Protein AF-X0YWY8-F1 (afdb_monomer)

Nearest PDB structures (foldseek):
  7wuw-assembly1_C  TM=6.709E-01  e=1.844E-06  Streptomyces sahachiroi
  5gkj-assembly1_A  TM=4.061E-01  e=3.868E-01  Thermococcus kodakarensis KOD1
  5gkj-assembly1_B  TM=3.667E-01  e=6.607E-01  Thermococcus kodakarensis KOD1

Solvent-accessible surface area (backbone atoms only — not comparable to full-atom values): 11689 Å² total; per-residue (Å²): 91,67,44,80,88,72,63,86,39,86,26,81,49,34,64,49,18,24,48,36,31,56,33,41,75,72,72,47,85,65,56,57,71,50,46,36,45,44,12,33,31,54,28,46,45,73,49,76,53,96,90,46,99,64,65,47,75,41,65,48,47,62,83,78,46,35,61,51,34,36,27,58,56,52,38,34,43,73,48,78,47,69,39,87,46,65,68,60,42,50,48,61,50,49,59,34,40,78,68,65,37,58,33,36,35,44,22,19,49,43,46,36,70,68,47,83,80,72,53,89,41,25,70,36,33,28,23,39,43,29,37,61,97,59,34,33,33,33,39,38,19,50,91,72,57,28,72,42,62,30,44,42,68,34,55,51,50,15,19,61,43,78,64,78,70,37,48,45,31,30,35,32,39,78,41,86,52,97,51,83,58,56,68,70,60,36,46,56,50,21,53,54,49,24,54,50,41,46,76,53,45,90,71,74,72,91,82,66,89,86,71,80,75,90,126

InterPro domains:
  IPR026935 Butirosin biosynthesis protein H, N-terminal [PF14399] (13-141)
  IPR032369 Domain of unknown function DUF4872 [PF16169] (154-205)

Mean predicted aligned error: 5.52 Å

pLDDT: mean 91.23, std 14.77, range [27.02, 98.88]

Secondary structure (DSSP, 8-state):
-B-TTPPPP--SSHHHHHHHHHHHHTT----HHHHHHHTT-EEEEEE--TT-SS-EEEEEPPTTHHHHHHHHHTT-EEEEE--S-HHHHHHHHHHHHHTT--EEEEE-GGG-TT-SS----TTEEEEEEEE-SSEEEEE--GGGTSEEEEEHHHHHHHHH--STT--SS-EEEEE--S----HHHHHHHHHHHHHHHHHS-S---TTSTTS-S--

Foldseek 3Di:
DFQPPQDQDADAAQQLSQLQSQCVLVVRHDHSVLLCLLLLFAFWDWADDPPDPHTDIDGTDDAPSSSVSNCVQQVKDKDKDFDLDLVVLVVVQCVQLVVSFKKKWQFFPQLFPLPPDHDGDSGGIWIFRDDDPFKTWIAGHVVSPGIDMGTPVSLSCGQNDDDPNHTRSMMMHIGDDPDGHDSVVSSVVSVVVSVVNRVPPPDCPPDPPPDPPDD

Sequence (215 aa):
MIIKNFKLFEGQHCETTAAGNLLSHLGINLSEPMLFGVGEGLNFIIWNMKTMDFPFIGGRIKTDLLTQNITRHLNLKLNVRETSSLKKARENVKENINSGIPVGIKLDCYHLDYFTNKFHFAGHYVVMYGYDENSVYLADTMQQGGLVETSLKNFELARNEKGPMSSKNLSYTIKPTNKKYDLKKVIMQAIGNNAKNYLNPPIQNSKLYRALIFE

Organism: NCBI:txid412755

Radius of gyration: 18.38 Å; Cα contacts (8 Å, |Δi|>4): 416; chains: 1; bounding box: 55×29×43 Å

Structure (mmCIF, N/CA/C/O backbone):
data_AF-X0YWY8-F1
#
_entry.id   AF-X0YWY8-F1
#
loop_
_atom_site.group_PDB
_atom_site.id
_atom_site.type_symbol
_atom_site.label_atom_id
_atom_site.label_alt_id
_atom_site.label_comp_id
_atom_site.label_asym_id
_atom_site.label_entity_id
_atom_site.label_seq_id
_atom_site.pdbx_PDB_ins_code
_atom_site.Cartn_x
_atom_site.Cartn_y
_atom_site.Cartn_z
_atom_site.occupancy
_atom_site.B_iso_or_equiv
_atom_site.auth_seq_id
_atom_site.auth_comp_id
_atom_site.auth_asym_id
_atom_site.auth_atom_id
_atom_site.pdbx_PDB_model_num
ATOM 1 N N . MET A 1 1 ? -18.648 -1.164 8.167 1.00 94.12 1 MET A N 1
ATOM 2 C CA . MET A 1 1 ? -18.681 -0.716 6.758 1.00 94.12 1 MET A CA 1
ATOM 3 C C . MET A 1 1 ? -17.649 -1.497 5.967 1.00 94.12 1 MET A C 1
ATOM 5 O O . MET A 1 1 ? -16.487 -1.500 6.347 1.00 94.12 1 MET A O 1
ATOM 9 N N . ILE A 1 2 ? -18.062 -2.149 4.882 1.00 96.75 2 ILE A N 1
ATOM 10 C CA . ILE A 1 2 ? -17.174 -2.898 3.984 1.00 96.75 2 ILE A CA 1
ATOM 11 C C . ILE A 1 2 ? -17.505 -2.471 2.555 1.00 96.75 2 ILE A C 1
ATOM 13 O O . ILE A 1 2 ? -18.682 -2.376 2.195 1.00 96.75 2 ILE A O 1
ATOM 17 N N . ILE A 1 3 ? -16.482 -2.190 1.750 1.00 97.38 3 ILE A N 1
ATOM 18 C CA . ILE A 1 3 ? -16.655 -1.879 0.330 1.00 97.38 3 ILE A CA 1
ATOM 19 C C . ILE A 1 3 ? -17.176 -3.133 -0.381 1.00 97.38 3 ILE A C 1
ATOM 21 O O . ILE A 1 3 ? -16.531 -4.181 -0.382 1.00 97.38 3 ILE A O 1
ATOM 25 N N . LYS A 1 4 ? -18.367 -3.033 -0.980 1.00 92.88 4 LYS A N 1
ATOM 26 C CA . LYS A 1 4 ? -18.992 -4.150 -1.700 1.00 92.88 4 LYS A CA 1
ATOM 27 C C . LYS A 1 4 ? -18.176 -4.513 -2.940 1.00 92.88 4 LYS A C 1
ATOM 29 O O . LYS A 1 4 ? -17.692 -3.625 -3.635 1.00 92.88 4 LYS A O 1
ATOM 34 N N . ASN A 1 5 ? -18.099 -5.810 -3.242 1.00 89.69 5 ASN A N 1
ATOM 35 C CA . ASN A 1 5 ? -17.412 -6.357 -4.418 1.00 89.69 5 ASN A CA 1
ATOM 36 C C . ASN A 1 5 ? -15.930 -5.953 -4.521 1.00 89.69 5 ASN A C 1
ATOM 38 O O . ASN A 1 5 ? -15.402 -5.829 -5.626 1.00 89.69 5 ASN A O 1
ATOM 42 N N . PHE A 1 6 ? -15.257 -5.739 -3.385 1.00 95.69 6 PHE A N 1
ATOM 43 C CA . PHE A 1 6 ? -13.812 -5.538 -3.374 1.00 95.69 6 PHE A CA 1
ATOM 44 C C . PHE A 1 6 ? -13.122 -6.771 -3.975 1.00 95.69 6 PHE A C 1
ATOM 46 O O . PHE A 1 6 ? -13.290 -7.888 -3.485 1.00 95.69 6 PHE A O 1
ATOM 53 N N . LYS A 1 7 ? -12.372 -6.569 -5.060 1.00 94.81 7 LYS A N 1
ATOM 54 C CA . LYS A 1 7 ? -11.654 -7.634 -5.758 1.00 94.81 7 LYS A CA 1
ATOM 55 C C . LYS A 1 7 ? -10.196 -7.619 -5.323 1.00 94.81 7 LYS A C 1
ATOM 57 O O . LYS A 1 7 ? -9.493 -6.647 -5.591 1.00 94.81 7 LYS A O 1
ATOM 62 N N . LEU A 1 8 ? -9.759 -8.710 -4.699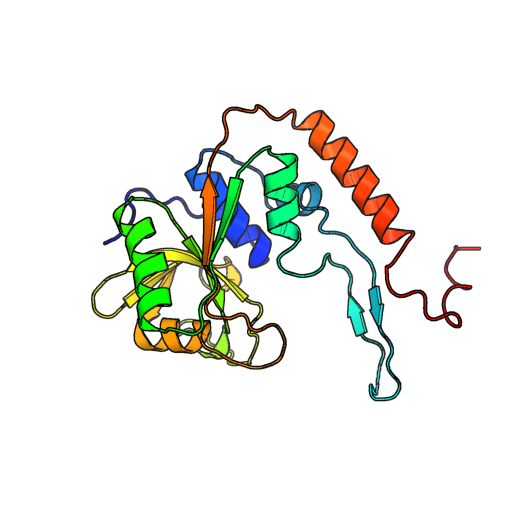 1.00 97.56 8 LEU A N 1
ATOM 63 C CA . LEU A 1 8 ? -8.365 -8.892 -4.318 1.00 97.56 8 LEU A CA 1
ATOM 64 C C . LEU A 1 8 ? -7.471 -8.904 -5.565 1.00 97.56 8 LEU A C 1
ATOM 66 O O . LEU A 1 8 ? -7.733 -9.618 -6.535 1.00 97.56 8 LEU A O 1
ATOM 70 N N . PHE A 1 9 ? -6.399 -8.123 -5.511 1.00 98.25 9 PHE A N 1
ATOM 71 C CA . PHE A 1 9 ? -5.249 -8.273 -6.387 1.00 98.25 9 PHE A CA 1
ATOM 72 C C . PHE A 1 9 ? -4.232 -9.205 -5.722 1.00 98.25 9 PHE A C 1
ATOM 74 O O . PHE A 1 9 ? -3.715 -8.895 -4.647 1.00 98.25 9 PHE A O 1
ATOM 81 N N . GLU A 1 10 ? -3.948 -10.335 -6.362 1.00 97.12 10 GLU A N 1
ATOM 82 C CA . GLU A 1 10 ? -3.009 -11.335 -5.857 1.00 97.12 10 GLU A CA 1
ATOM 83 C C . GLU A 1 10 ? -1.570 -10.938 -6.207 1.00 97.12 10 GLU A C 1
ATOM 85 O O . GLU A 1 10 ? -1.188 -10.892 -7.377 1.00 97.12 10 GLU A O 1
ATOM 90 N N . GLY A 1 11 ? -0.763 -10.649 -5.188 1.00 96.62 11 GLY A N 1
ATOM 91 C CA . GLY A 1 11 ? 0.645 -10.296 -5.355 1.00 96.62 11 GLY A CA 1
ATOM 92 C C . GLY A 1 11 ? 1.496 -10.724 -4.165 1.00 96.62 11 GLY A C 1
ATOM 93 O O . GLY A 1 11 ? 0.976 -11.080 -3.101 1.00 96.62 11 GLY A O 1
ATOM 94 N N . GLN A 1 12 ? 2.811 -10.692 -4.353 1.00 95.81 12 GLN A N 1
ATOM 95 C CA . GLN A 1 12 ? 3.794 -11.192 -3.390 1.00 95.81 12 GLN A CA 1
ATOM 96 C C . GLN A 1 12 ? 4.536 -10.078 -2.651 1.00 95.81 12 GLN A C 1
ATOM 98 O O . GLN A 1 12 ? 4.983 -10.287 -1.527 1.00 95.81 12 GLN A O 1
ATOM 103 N N . HIS A 1 13 ? 4.663 -8.886 -3.239 1.00 96.31 13 HIS A N 1
ATOM 104 C CA . HIS A 1 13 ? 5.373 -7.774 -2.617 1.00 96.31 13 HIS A CA 1
ATOM 105 C C . HIS A 1 13 ? 4.399 -6.685 -2.156 1.00 96.31 13 HIS A C 1
ATOM 107 O O . HIS A 1 13 ? 3.639 -6.131 -2.943 1.00 96.31 13 HIS A O 1
ATOM 113 N N . CYS A 1 14 ? 4.464 -6.316 -0.876 1.00 97.12 14 CYS A N 1
ATOM 114 C CA . CYS A 1 14 ? 3.452 -5.490 -0.210 1.00 97.12 14 CYS A CA 1
ATOM 115 C C . CYS A 1 14 ? 3.114 -4.178 -0.941 1.00 97.12 14 CYS A C 1
ATOM 117 O O . CYS A 1 14 ? 1.944 -3.893 -1.184 1.00 97.12 14 CYS A O 1
ATOM 119 N N . GLU A 1 15 ? 4.113 -3.401 -1.374 1.00 96.81 15 GLU A N 1
ATOM 120 C CA . GLU A 1 15 ? 3.867 -2.118 -2.054 1.00 96.81 15 GLU A CA 1
ATOM 121 C C . GLU A 1 15 ? 3.191 -2.288 -3.431 1.00 96.81 15 GLU A C 1
ATOM 123 O O . GLU A 1 15 ? 2.288 -1.527 -3.779 1.00 96.81 15 GLU A O 1
ATOM 128 N N . THR A 1 16 ? 3.576 -3.308 -4.210 1.00 97.81 16 THR A N 1
ATOM 129 C CA . THR A 1 16 ? 2.973 -3.596 -5.522 1.00 97.81 16 THR A CA 1
ATOM 130 C C . THR A 1 16 ? 1.599 -4.232 -5.373 1.00 97.81 16 THR A C 1
ATOM 132 O O . THR A 1 16 ? 0.692 -3.863 -6.115 1.00 97.81 16 THR A O 1
ATOM 135 N N . THR A 1 17 ? 1.405 -5.108 -4.385 1.00 98.38 17 THR A N 1
ATOM 136 C CA . THR A 1 17 ? 0.094 -5.663 -4.031 1.00 98.38 17 THR A CA 1
ATOM 137 C C . THR A 1 17 ? -0.874 -4.565 -3.602 1.00 98.38 17 THR A C 1
ATOM 139 O O . THR A 1 17 ? -2.014 -4.529 -4.070 1.00 98.38 17 THR A O 1
ATOM 142 N N . ALA A 1 18 ? -0.435 -3.626 -2.760 1.00 98.56 18 ALA A N 1
ATOM 143 C CA . ALA A 1 18 ? -1.264 -2.505 -2.334 1.00 98.56 18 ALA A CA 1
ATOM 144 C C . ALA A 1 18 ? -1.643 -1.600 -3.519 1.00 98.56 18 ALA A C 1
ATOM 146 O O . ALA A 1 18 ? -2.821 -1.293 -3.713 1.00 98.56 18 ALA A O 1
ATOM 147 N N . ALA A 1 19 ? -0.674 -1.235 -4.367 1.00 98.38 19 ALA A N 1
ATOM 148 C CA . ALA A 1 19 ? -0.946 -0.477 -5.587 1.00 98.38 19 ALA A CA 1
ATOM 149 C C . ALA A 1 19 ? -1.912 -1.223 -6.526 1.00 98.38 19 ALA A C 1
ATOM 151 O O . ALA A 1 19 ? -2.862 -0.624 -7.026 1.00 98.38 19 ALA A O 1
ATOM 152 N N . GLY A 1 20 ? -1.716 -2.529 -6.726 1.00 98.38 20 GLY A N 1
ATOM 153 C CA . GLY A 1 20 ? -2.562 -3.369 -7.572 1.00 98.38 20 GLY A CA 1
ATOM 154 C C . GLY A 1 20 ? -4.005 -3.456 -7.082 1.00 98.38 20 GLY A C 1
ATOM 155 O O . GLY A 1 20 ? -4.923 -3.322 -7.889 1.00 98.38 20 GLY A O 1
ATOM 156 N N . ASN A 1 21 ? -4.225 -3.580 -5.769 1.00 98.56 21 ASN A N 1
ATOM 157 C CA . ASN A 1 21 ? -5.563 -3.554 -5.169 1.00 98.56 21 ASN A CA 1
ATOM 158 C C . ASN A 1 21 ? -6.264 -2.201 -5.402 1.00 98.56 21 ASN A C 1
ATOM 160 O O . ASN A 1 21 ? -7.409 -2.160 -5.854 1.00 98.56 21 ASN A O 1
ATOM 164 N N . LEU A 1 22 ? -5.569 -1.079 -5.164 1.00 98.56 22 LEU A N 1
ATOM 165 C CA . LEU A 1 22 ? -6.131 0.260 -5.391 1.00 98.56 22 LEU A CA 1
ATOM 166 C C . LEU A 1 22 ? -6.437 0.526 -6.872 1.00 98.56 22 LEU A C 1
ATOM 168 O O . LEU A 1 22 ? -7.460 1.129 -7.188 1.00 98.56 22 LEU A O 1
ATOM 172 N N . LEU A 1 23 ? -5.570 0.081 -7.785 1.00 98.19 23 LEU A N 1
ATOM 173 C CA . LEU A 1 23 ? -5.765 0.241 -9.228 1.00 98.19 23 LEU A CA 1
ATOM 174 C C . LEU A 1 23 ? -6.875 -0.657 -9.775 1.00 98.19 23 LEU A C 1
ATOM 176 O O . LEU A 1 23 ? -7.675 -0.194 -10.589 1.00 98.19 23 LEU A O 1
ATOM 180 N N . SER A 1 24 ? -6.974 -1.895 -9.288 1.00 97.00 24 SER A N 1
ATOM 181 C CA . SER A 1 24 ? -8.044 -2.824 -9.669 1.00 97.00 24 SER A CA 1
ATOM 182 C C . SER A 1 24 ? -9.417 -2.266 -9.290 1.00 97.00 24 SER A C 1
ATOM 184 O O . SER A 1 24 ? -10.356 -2.368 -10.078 1.00 97.00 24 SER A O 1
ATOM 186 N N . HIS A 1 25 ? -9.523 -1.576 -8.145 1.00 96.88 25 HIS A N 1
ATOM 187 C CA . HIS A 1 25 ? -10.744 -0.858 -7.745 1.00 96.88 25 HIS A CA 1
ATOM 188 C C . HIS A 1 25 ? -11.121 0.288 -8.698 1.00 96.88 25 HIS A C 1
ATOM 190 O O . HIS A 1 25 ? -12.292 0.632 -8.830 1.00 96.88 25 HIS A O 1
ATOM 196 N N . LEU A 1 26 ? -10.143 0.865 -9.403 1.00 96.19 26 LEU A N 1
ATOM 197 C CA . LEU A 1 26 ? -10.363 1.860 -10.460 1.00 96.19 26 LEU A CA 1
ATOM 1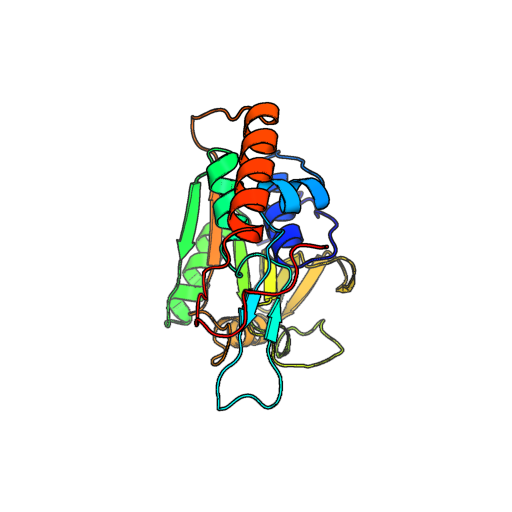98 C C . LEU A 1 26 ? -10.599 1.229 -11.844 1.00 96.19 26 LEU A C 1
ATOM 200 O O . LEU A 1 26 ? -10.700 1.954 -12.834 1.00 96.19 26 LEU A O 1
ATOM 204 N N . GLY A 1 27 ? -10.653 -0.103 -11.939 1.00 95.94 27 GLY A N 1
ATOM 205 C CA . GLY A 1 27 ? -10.775 -0.833 -13.201 1.00 95.94 27 GLY A CA 1
ATOM 206 C C . GLY A 1 27 ? -9.477 -0.919 -14.012 1.00 95.94 27 GLY A C 1
ATOM 207 O O . GLY A 1 27 ? -9.512 -1.313 -15.177 1.00 95.94 27 GLY A O 1
ATOM 208 N N . ILE A 1 28 ? -8.329 -0.563 -13.426 1.00 96.94 28 ILE A N 1
ATOM 209 C CA . ILE A 1 28 ? -7.014 -0.653 -14.072 1.00 96.94 28 ILE A CA 1
ATOM 210 C C . ILE A 1 28 ? -6.366 -1.978 -13.670 1.00 96.94 28 ILE A C 1
ATOM 212 O O . ILE A 1 28 ? -5.897 -2.137 -12.547 1.00 96.94 28 ILE A O 1
ATOM 216 N N . ASN A 1 29 ? -6.315 -2.919 -14.612 1.00 95.75 29 ASN A N 1
ATOM 217 C CA . ASN A 1 29 ? -5.774 -4.257 -14.387 1.00 95.75 29 ASN A CA 1
ATOM 218 C C . ASN A 1 29 ? -4.382 -4.381 -15.021 1.00 95.75 29 ASN A C 1
ATOM 220 O O . ASN A 1 29 ? -4.259 -4.502 -16.239 1.00 95.75 29 ASN A O 1
ATOM 224 N N . LEU A 1 30 ? -3.336 -4.356 -14.195 1.00 97.44 30 LEU A N 1
ATOM 225 C CA . LEU A 1 30 ? -1.947 -4.608 -14.589 1.00 97.44 30 LEU A CA 1
ATOM 226 C C . LEU A 1 30 ? -1.382 -5.710 -13.695 1.00 97.44 3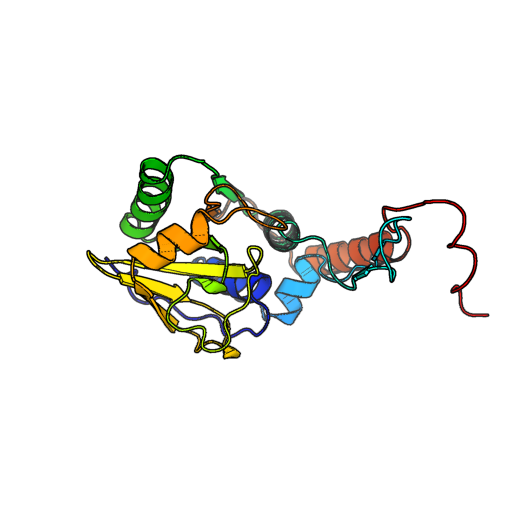0 LEU A C 1
ATOM 228 O O . LEU A 1 30 ? -1.636 -5.697 -12.497 1.00 97.44 30 LEU A O 1
ATOM 232 N N . SER A 1 31 ? -0.614 -6.645 -14.255 1.00 98.12 31 SER A N 1
ATOM 233 C CA . SER A 1 31 ? 0.042 -7.693 -13.464 1.00 98.12 31 SER A CA 1
ATOM 234 C C . SER A 1 31 ? 1.090 -7.111 -12.509 1.00 98.12 31 SER A C 1
ATOM 236 O O . SER A 1 31 ? 1.621 -6.025 -12.747 1.00 98.12 31 SER A O 1
ATOM 238 N N . GLU A 1 32 ? 1.444 -7.845 -11.451 1.00 97.88 32 GLU A N 1
ATOM 239 C CA . GLU A 1 32 ? 2.449 -7.387 -10.480 1.00 97.88 32 GLU A CA 1
ATOM 240 C C . GLU A 1 32 ? 3.804 -7.040 -11.139 1.00 97.88 32 GLU A C 1
ATOM 242 O O . GLU A 1 32 ? 4.332 -5.962 -10.850 1.00 97.88 32 GLU A O 1
ATOM 247 N N . PRO A 1 33 ? 4.336 -7.827 -12.101 1.00 97.62 33 PRO A N 1
ATOM 248 C CA . PRO A 1 33 ? 5.533 -7.438 -12.848 1.00 97.62 33 PRO A CA 1
ATOM 249 C C . PRO A 1 33 ? 5.374 -6.134 -13.640 1.00 97.62 33 PRO A C 1
ATOM 251 O O . PRO A 1 33 ? 6.327 -5.361 -13.736 1.00 97.62 33 PRO A O 1
ATOM 254 N N . MET A 1 34 ? 4.185 -5.848 -14.188 1.00 97.88 34 MET A N 1
ATOM 255 C CA . MET A 1 34 ? 3.931 -4.564 -14.854 1.00 97.88 34 MET A CA 1
ATOM 256 C C . MET A 1 34 ? 3.863 -3.407 -13.876 1.00 97.88 34 MET A C 1
ATOM 258 O O . MET A 1 34 ? 4.417 -2.354 -14.174 1.00 97.88 34 MET A O 1
ATOM 262 N N . LEU A 1 35 ? 3.262 -3.592 -12.702 1.00 98.06 35 LEU A N 1
ATOM 263 C CA . LEU A 1 35 ? 3.284 -2.574 -11.652 1.00 98.06 35 LEU A CA 1
ATOM 264 C C . LEU A 1 35 ? 4.717 -2.286 -11.196 1.00 98.06 35 LEU A C 1
ATOM 266 O O . LEU A 1 35 ? 5.096 -1.124 -11.082 1.00 98.06 35 LEU A O 1
ATOM 270 N N . PHE A 1 36 ? 5.533 -3.324 -11.009 1.00 97.19 36 PHE A N 1
ATOM 271 C CA . PHE A 1 36 ? 6.947 -3.174 -10.673 1.00 97.19 36 PHE A CA 1
ATOM 272 C C . PHE A 1 36 ? 7.731 -2.441 -11.773 1.00 97.19 36 PHE A C 1
ATOM 274 O O . PHE A 1 36 ? 8.479 -1.509 -11.481 1.00 97.19 36 PHE A O 1
ATOM 281 N N . GLY A 1 37 ? 7.528 -2.813 -13.041 1.00 96.94 37 GLY A N 1
ATOM 282 C CA . GLY A 1 37 ? 8.182 -2.176 -14.185 1.00 96.94 37 GLY A CA 1
ATOM 283 C C . GLY A 1 37 ? 7.780 -0.710 -14.358 1.00 96.94 37 GLY A C 1
ATOM 284 O O . GLY A 1 37 ? 8.647 0.162 -14.389 1.00 96.94 37 GLY A O 1
ATOM 285 N N . VAL A 1 38 ? 6.473 -0.428 -14.412 1.00 97.56 38 VAL A N 1
ATOM 286 C CA . VAL A 1 38 ? 5.908 0.930 -14.531 1.00 97.56 38 VAL A CA 1
ATOM 287 C C . VAL A 1 38 ? 6.257 1.786 -13.314 1.00 97.56 38 VAL A C 1
ATOM 289 O O . VAL A 1 38 ? 6.489 2.981 -13.452 1.00 97.56 38 VAL A O 1
ATOM 292 N N . GLY A 1 39 ? 6.356 1.190 -12.127 1.00 97.19 39 GLY A N 1
ATOM 293 C CA . GLY A 1 39 ? 6.807 1.867 -10.913 1.00 97.19 39 GLY A CA 1
ATOM 294 C C . GLY A 1 39 ? 8.294 2.210 -10.877 1.00 97.19 39 GLY A C 1
ATOM 295 O O . GLY A 1 39 ? 8.741 2.808 -9.902 1.00 97.19 39 GLY A O 1
ATOM 296 N N . GLU A 1 40 ? 9.051 1.864 -11.922 1.00 96.06 40 GLU A N 1
ATOM 297 C CA . GLU A 1 40 ? 10.509 2.003 -11.965 1.00 96.06 40 GLU A CA 1
ATOM 298 C C . GLU A 1 40 ? 11.166 1.286 -10.772 1.00 96.06 40 GLU A C 1
ATOM 300 O O . GLU A 1 40 ? 12.021 1.820 -10.070 1.00 96.06 40 GLU A O 1
ATOM 305 N N . GLY A 1 41 ? 10.675 0.078 -10.481 1.00 92.56 41 GLY A N 1
ATOM 306 C CA . GLY A 1 41 ? 10.983 -0.633 -9.249 1.00 92.56 41 GLY A CA 1
ATOM 307 C C . GLY A 1 41 ? 12.410 -1.169 -9.156 1.00 92.56 41 GLY A C 1
ATOM 308 O O . GLY A 1 41 ? 12.873 -1.424 -8.043 1.00 92.56 41 GLY A O 1
ATOM 309 N N . LEU A 1 42 ? 13.103 -1.335 -10.286 1.00 90.81 42 LEU A N 1
ATOM 310 C CA . LEU A 1 42 ? 14.476 -1.828 -10.326 1.00 90.81 42 LEU A CA 1
ATOM 311 C C . LEU A 1 42 ? 15.443 -0.672 -10.070 1.00 90.81 42 LEU A C 1
ATOM 313 O O . LEU A 1 42 ? 15.458 0.316 -10.799 1.00 90.81 42 LEU A O 1
ATOM 317 N N . ASN A 1 43 ? 16.279 -0.809 -9.048 1.00 84.38 43 ASN A N 1
ATOM 318 C CA . ASN A 1 43 ? 17.312 0.172 -8.738 1.00 84.38 43 ASN A CA 1
ATOM 319 C C . ASN A 1 43 ? 18.535 -0.540 -8.154 1.00 84.38 43 ASN A C 1
ATOM 321 O O . ASN A 1 43 ? 18.476 -1.731 -7.863 1.00 84.38 43 ASN A O 1
ATOM 325 N N . PHE A 1 44 ? 19.633 0.176 -7.958 1.00 83.44 44 PHE A N 1
ATOM 326 C CA . PHE A 1 44 ? 20.796 -0.346 -7.262 1.00 83.44 44 PHE A CA 1
ATOM 327 C C . PHE A 1 44 ? 21.345 0.707 -6.309 1.00 83.44 44 PHE A C 1
ATOM 329 O O . PHE A 1 44 ? 21.556 1.859 -6.682 1.00 83.44 44 PHE A O 1
ATOM 336 N N . ILE A 1 45 ? 21.560 0.321 -5.057 1.00 78.50 45 ILE A N 1
ATOM 337 C CA . ILE A 1 45 ? 22.189 1.172 -4.055 1.00 78.50 45 ILE A CA 1
ATOM 338 C C . ILE A 1 45 ? 23.180 0.349 -3.247 1.00 78.50 45 ILE A C 1
ATOM 340 O O . ILE A 1 45 ? 22.838 -0.706 -2.719 1.00 78.50 45 ILE A O 1
ATOM 344 N N . ILE A 1 46 ? 24.397 0.871 -3.121 1.00 78.31 46 ILE A N 1
ATOM 345 C CA . ILE A 1 46 ? 25.348 0.454 -2.096 1.00 78.31 46 ILE A CA 1
ATOM 346 C C . ILE A 1 46 ? 25.471 1.622 -1.131 1.00 78.31 46 ILE A C 1
ATOM 348 O O . ILE A 1 46 ? 25.914 2.711 -1.504 1.00 78.31 46 ILE A O 1
ATOM 352 N N . TRP A 1 47 ? 25.069 1.403 0.112 1.00 75.12 47 TRP A N 1
ATOM 353 C CA . TRP A 1 47 ? 25.203 2.387 1.169 1.00 75.12 47 TRP A CA 1
ATOM 354 C C . TRP A 1 47 ? 26.149 1.865 2.239 1.00 75.12 47 TRP A C 1
ATOM 356 O O . TRP A 1 47 ? 25.884 0.857 2.887 1.00 75.12 47 TRP A O 1
ATOM 366 N N . ASN A 1 48 ? 27.276 2.554 2.399 1.00 78.62 48 ASN A N 1
ATOM 367 C CA . ASN A 1 48 ? 28.305 2.209 3.366 1.00 78.62 48 ASN A CA 1
ATOM 368 C C . ASN A 1 48 ? 28.602 3.428 4.246 1.00 78.62 48 ASN A C 1
ATOM 370 O O . ASN A 1 48 ? 29.074 4.455 3.749 1.00 78.62 48 ASN A O 1
ATOM 374 N N . MET A 1 49 ? 28.310 3.327 5.541 1.00 78.75 49 MET A N 1
ATOM 375 C CA . MET A 1 49 ? 28.678 4.326 6.544 1.00 78.75 49 MET A CA 1
ATOM 376 C C . MET A 1 49 ? 29.723 3.748 7.491 1.00 78.75 49 MET A C 1
ATOM 378 O O . MET A 1 49 ? 29.704 2.562 7.786 1.00 78.75 49 MET A O 1
ATOM 382 N N . LYS A 1 50 ? 30.584 4.608 8.050 1.00 79.25 50 LYS A N 1
ATOM 383 C CA . LYS A 1 50 ? 31.619 4.198 9.020 1.00 79.25 50 LYS A CA 1
ATOM 384 C C . LYS A 1 50 ? 31.069 3.476 10.257 1.00 79.25 50 LYS A C 1
ATOM 386 O O . LYS A 1 50 ? 31.819 2.799 10.940 1.00 79.25 50 LYS A O 1
ATOM 391 N N . THR A 1 51 ? 29.794 3.683 10.564 1.00 82.06 51 THR A N 1
ATOM 392 C CA . THR A 1 51 ? 29.088 3.098 11.708 1.00 82.06 51 THR A CA 1
ATOM 393 C C . THR A 1 51 ? 28.380 1.784 11.371 1.00 82.06 51 THR A C 1
ATOM 395 O O . THR A 1 51 ? 27.642 1.282 12.208 1.00 82.06 51 THR A O 1
ATOM 398 N N . MET A 1 52 ? 28.520 1.270 10.145 1.00 74.00 52 MET A N 1
ATOM 399 C CA . MET A 1 52 ? 27.902 0.019 9.704 1.00 74.00 52 MET A CA 1
ATOM 400 C C . MET A 1 52 ? 28.963 -1.076 9.611 1.00 74.00 52 MET A C 1
ATOM 402 O O . MET A 1 52 ? 30.002 -0.866 8.989 1.00 74.00 52 MET A O 1
ATOM 406 N N . ASP A 1 53 ? 28.668 -2.251 10.169 1.00 80.38 53 ASP A N 1
ATOM 407 C CA . ASP A 1 53 ? 29.561 -3.416 10.088 1.00 80.38 53 ASP A CA 1
ATOM 408 C C . ASP A 1 53 ? 29.670 -3.960 8.652 1.00 80.38 53 ASP A C 1
ATOM 410 O O . ASP A 1 53 ? 30.718 -4.455 8.243 1.00 80.38 53 ASP A O 1
ATOM 414 N N . PHE A 1 54 ? 28.599 -3.821 7.859 1.00 77.75 54 PHE A N 1
ATOM 415 C CA . PHE A 1 54 ? 28.532 -4.227 6.453 1.00 77.75 54 PHE A CA 1
ATOM 416 C C . PHE A 1 54 ? 27.762 -3.196 5.615 1.00 77.75 54 PHE A C 1
ATOM 418 O O . PHE A 1 54 ? 26.819 -2.579 6.120 1.00 77.75 54 PHE A O 1
ATOM 425 N N . PRO A 1 55 ? 28.112 -3.008 4.327 1.00 78.31 55 PRO A N 1
ATOM 426 C CA . PRO A 1 55 ? 27.362 -2.125 3.445 1.00 78.31 55 PRO A CA 1
ATOM 427 C C . PRO A 1 55 ? 25.944 -2.661 3.209 1.00 78.31 55 PRO A C 1
ATOM 429 O O . PRO A 1 55 ? 25.745 -3.845 2.943 1.00 78.31 55 PRO A O 1
ATOM 432 N N . PHE A 1 56 ? 24.954 -1.771 3.241 1.00 77.56 56 PHE A N 1
ATOM 433 C CA . PHE A 1 56 ? 23.606 -2.088 2.788 1.00 77.56 56 PHE A CA 1
ATOM 434 C C . PHE A 1 56 ? 23.582 -2.132 1.261 1.00 77.56 56 PHE A C 1
ATOM 436 O O . PHE A 1 56 ? 23.977 -1.168 0.601 1.00 77.56 56 PHE A O 1
ATOM 443 N N . ILE A 1 57 ? 23.089 -3.237 0.708 1.00 82.06 57 ILE A N 1
ATOM 444 C CA . ILE A 1 57 ? 22.893 -3.413 -0.730 1.00 82.06 57 ILE A CA 1
ATOM 445 C C . ILE A 1 57 ? 21.392 -3.505 -0.985 1.00 82.06 57 ILE A C 1
ATOM 447 O O . ILE A 1 57 ? 20.721 -4.406 -0.486 1.00 82.06 57 ILE A O 1
ATOM 451 N N . GLY A 1 58 ? 20.860 -2.563 -1.759 1.00 82.88 58 GLY A N 1
ATOM 452 C CA . GLY A 1 58 ? 19.458 -2.535 -2.160 1.00 82.88 58 GLY A CA 1
ATOM 453 C C . GLY A 1 58 ? 19.315 -2.692 -3.669 1.00 82.88 58 GLY A C 1
ATOM 454 O O . GLY A 1 58 ? 20.019 -2.038 -4.431 1.00 82.88 58 GLY A O 1
ATOM 455 N N . GLY A 1 59 ? 18.380 -3.541 -4.095 1.00 86.75 59 GLY A N 1
ATOM 456 C CA . GLY A 1 59 ? 18.072 -3.793 -5.512 1.00 86.75 59 GLY A CA 1
ATOM 457 C C . GLY A 1 59 ? 16.766 -3.153 -5.998 1.00 86.75 59 GLY A C 1
ATOM 458 O O . GLY A 1 59 ? 16.262 -3.493 -7.068 1.00 86.75 59 GLY A O 1
ATOM 459 N N . ARG A 1 60 ? 16.150 -2.289 -5.184 1.00 88.50 60 ARG A N 1
ATOM 460 C CA . ARG A 1 60 ? 14.820 -1.734 -5.456 1.00 88.50 60 ARG A CA 1
ATOM 461 C C . ARG A 1 60 ? 14.783 -0.234 -5.259 1.00 88.50 60 ARG A C 1
ATOM 463 O O . ARG A 1 60 ? 15.574 0.334 -4.504 1.00 88.50 60 ARG A O 1
ATOM 470 N N . ILE A 1 61 ? 13.835 0.396 -5.941 1.00 90.12 61 ILE A N 1
ATOM 471 C CA . ILE A 1 61 ? 13.483 1.788 -5.697 1.00 90.12 61 ILE A CA 1
ATOM 472 C C . ILE A 1 61 ? 13.174 2.009 -4.211 1.00 90.12 61 ILE A C 1
ATOM 474 O O . ILE A 1 61 ? 12.674 1.119 -3.520 1.00 90.12 61 ILE A O 1
ATOM 478 N N . LYS A 1 62 ? 13.478 3.212 -3.717 1.00 86.62 62 LYS A N 1
ATOM 479 C CA . LYS A 1 62 ? 13.105 3.631 -2.366 1.00 86.62 62 LYS A CA 1
ATOM 480 C C . LYS A 1 62 ? 11.596 3.446 -2.162 1.00 86.62 62 LYS A C 1
ATOM 482 O O . LYS A 1 62 ? 10.812 3.768 -3.056 1.00 86.62 62 LYS A O 1
ATOM 487 N N . THR A 1 63 ? 11.214 2.984 -0.972 1.00 84.38 63 THR A N 1
ATOM 488 C CA . THR A 1 63 ? 9.809 2.884 -0.553 1.00 84.38 63 THR A CA 1
ATOM 489 C C . THR A 1 63 ? 9.064 4.194 -0.799 1.00 84.38 63 THR A C 1
ATOM 491 O O . THR A 1 63 ? 9.669 5.268 -0.803 1.00 84.38 63 THR A O 1
ATOM 494 N N . ASP A 1 64 ? 7.748 4.113 -0.980 1.00 89.19 64 ASP A N 1
ATOM 495 C CA . ASP A 1 64 ? 6.848 5.236 -1.264 1.00 89.19 64 ASP A CA 1
ATOM 496 C C . ASP A 1 64 ? 6.967 5.772 -2.709 1.00 89.19 64 ASP A C 1
ATOM 498 O O . ASP A 1 64 ? 5.994 6.318 -3.240 1.00 89.19 64 ASP A O 1
ATOM 502 N N . LEU A 1 65 ? 8.125 5.632 -3.373 1.00 93.56 65 LEU A N 1
ATOM 503 C CA . LEU A 1 65 ? 8.332 6.136 -4.737 1.00 93.56 65 LEU A CA 1
ATOM 504 C C . LEU A 1 65 ? 7.722 5.236 -5.812 1.00 93.56 65 LEU A C 1
ATOM 506 O O . LEU A 1 65 ? 7.329 5.749 -6.859 1.00 93.56 65 LEU A O 1
ATOM 510 N N . LEU A 1 66 ? 7.597 3.928 -5.571 1.00 96.44 66 LEU A N 1
ATOM 511 C CA . LEU A 1 66 ? 7.030 3.002 -6.556 1.00 96.44 66 LEU A CA 1
ATOM 512 C C . LEU A 1 66 ? 5.590 3.403 -6.897 1.00 96.44 66 LEU A C 1
ATOM 514 O O . LEU A 1 66 ? 5.251 3.603 -8.063 1.00 96.44 66 LEU A O 1
ATOM 518 N N . THR A 1 67 ? 4.758 3.628 -5.878 1.00 97.12 67 THR A N 1
ATOM 519 C CA . THR A 1 67 ? 3.366 4.067 -6.073 1.00 97.12 67 THR A CA 1
ATOM 520 C C . THR A 1 67 ? 3.287 5.470 -6.694 1.00 97.12 67 THR A C 1
ATOM 522 O O . THR A 1 67 ? 2.425 5.739 -7.537 1.00 97.12 67 THR A O 1
ATOM 525 N N . GLN A 1 68 ? 4.207 6.373 -6.340 1.00 97.88 68 GLN A N 1
ATOM 526 C CA . GLN A 1 68 ? 4.299 7.699 -6.966 1.00 97.88 68 GLN A CA 1
ATOM 527 C C . GLN A 1 68 ? 4.622 7.604 -8.460 1.00 97.88 68 GLN A C 1
ATOM 529 O O . GLN A 1 68 ? 3.982 8.269 -9.272 1.00 97.88 68 GLN A O 1
ATOM 534 N N . ASN A 1 69 ? 5.563 6.744 -8.841 1.00 97.94 69 ASN A N 1
ATOM 535 C CA . ASN A 1 69 ? 5.919 6.519 -10.235 1.00 97.94 69 ASN A CA 1
ATOM 536 C C . ASN A 1 69 ? 4.773 5.890 -11.020 1.00 97.94 69 ASN A C 1
ATOM 538 O O . ASN A 1 69 ? 4.444 6.391 -12.094 1.00 97.94 69 ASN A O 1
ATOM 542 N N . ILE A 1 70 ? 4.112 4.869 -10.463 1.00 98.31 70 ILE A N 1
ATOM 543 C CA . ILE A 1 70 ? 2.930 4.258 -11.082 1.00 98.31 70 ILE A CA 1
ATOM 544 C C . ILE A 1 70 ? 1.866 5.321 -11.358 1.00 98.31 70 ILE A C 1
ATOM 546 O O . ILE A 1 70 ? 1.406 5.466 -12.490 1.00 98.31 70 ILE A O 1
ATOM 550 N N . THR A 1 71 ? 1.491 6.102 -10.344 1.00 98.25 71 THR A N 1
ATOM 551 C CA . THR A 1 71 ? 0.445 7.122 -10.505 1.00 98.25 71 THR A CA 1
ATOM 552 C C . THR A 1 71 ? 0.854 8.226 -11.475 1.00 98.25 71 THR A C 1
ATOM 554 O O . THR A 1 71 ? 0.043 8.614 -12.312 1.00 98.25 71 THR A O 1
ATOM 557 N N . ARG A 1 72 ? 2.115 8.672 -11.454 1.00 98.06 72 ARG A N 1
ATOM 558 C CA . ARG A 1 72 ? 2.654 9.636 -12.424 1.00 98.06 72 ARG A CA 1
ATOM 559 C C . ARG A 1 72 ? 2.561 9.117 -13.859 1.00 98.06 72 ARG A C 1
ATOM 561 O O . ARG A 1 72 ? 2.062 9.828 -14.725 1.00 98.06 72 ARG A O 1
ATOM 568 N N . HIS A 1 73 ? 3.027 7.896 -14.114 1.00 98.06 73 HIS A N 1
ATOM 569 C CA . HIS A 1 73 ? 3.024 7.288 -15.449 1.00 98.06 73 HIS A CA 1
ATOM 570 C C . HIS A 1 73 ? 1.614 7.045 -15.983 1.00 98.06 73 HIS A C 1
ATOM 572 O O . HIS A 1 73 ? 1.335 7.296 -17.152 1.00 98.06 73 HIS A O 1
ATOM 578 N N . LEU A 1 74 ? 0.703 6.608 -15.116 1.00 98.25 74 LEU A N 1
ATOM 579 C CA . LEU A 1 74 ? -0.689 6.352 -15.479 1.00 98.25 74 LEU A CA 1
ATOM 580 C C . LEU A 1 74 ? -1.560 7.619 -15.453 1.00 98.25 74 LEU A C 1
ATOM 582 O O . LEU A 1 74 ? -2.777 7.523 -15.591 1.00 98.25 74 LEU A O 1
ATOM 586 N N . ASN A 1 75 ? -0.970 8.809 -15.285 1.00 98.06 75 ASN A N 1
ATOM 587 C CA . ASN A 1 75 ? -1.695 10.078 -15.170 1.00 98.06 75 ASN A CA 1
ATOM 588 C C . ASN A 1 75 ? -2.812 10.041 -14.105 1.00 98.06 75 ASN A C 1
ATOM 590 O O . ASN A 1 75 ? -3.899 10.585 -14.297 1.00 98.06 75 ASN A O 1
ATOM 594 N N . LEU A 1 76 ? -2.554 9.399 -12.969 1.00 98.44 76 LEU A N 1
ATOM 595 C CA . LEU A 1 76 ? -3.457 9.300 -11.824 1.00 98.44 76 LEU A CA 1
ATOM 596 C C . LEU A 1 76 ? -3.062 10.303 -10.738 1.00 98.44 76 LEU A C 1
ATOM 598 O O . LEU A 1 76 ? -1.912 10.729 -10.635 1.00 98.44 76 LEU A O 1
ATOM 602 N N . LYS A 1 77 ? -4.020 10.666 -9.884 1.00 98.31 77 LYS A N 1
ATOM 603 C CA . LYS A 1 77 ? -3.767 11.524 -8.725 1.00 98.31 77 LYS A CA 1
ATOM 604 C C . LYS A 1 77 ? -3.551 10.670 -7.481 1.00 98.31 77 LYS A C 1
ATOM 606 O O . LYS A 1 77 ? -4.494 10.050 -6.991 1.00 98.31 77 LYS A O 1
ATOM 611 N N . LEU A 1 78 ? -2.338 10.703 -6.938 1.00 98.56 78 LEU A N 1
ATOM 612 C CA . LEU A 1 78 ? -2.030 10.167 -5.615 1.00 98.56 78 LEU A CA 1
ATOM 613 C C . LEU A 1 78 ? -2.334 11.224 -4.543 1.00 98.56 78 LEU A C 1
ATOM 615 O O . LEU A 1 78 ? -1.809 12.334 -4.600 1.00 98.56 78 LEU A O 1
ATOM 619 N N . ASN A 1 79 ? -3.172 10.889 -3.562 1.00 98.25 79 ASN A N 1
ATOM 620 C CA . ASN A 1 79 ? -3.428 11.743 -2.400 1.00 98.25 79 ASN A CA 1
ATOM 621 C C . ASN A 1 79 ? -2.850 11.066 -1.160 1.00 98.25 79 ASN A C 1
ATOM 623 O O . ASN A 1 79 ? -3.435 10.099 -0.678 1.00 98.25 79 ASN A O 1
ATOM 627 N N . VAL A 1 80 ? -1.733 11.579 -0.648 1.00 98.25 80 VAL A N 1
ATOM 628 C CA . VAL A 1 80 ? -1.081 11.082 0.573 1.00 98.25 80 VAL A CA 1
ATOM 629 C C . VAL A 1 80 ? -1.464 11.977 1.749 1.00 98.25 80 VAL A C 1
ATOM 631 O O . VAL A 1 80 ? -1.436 13.203 1.637 1.00 98.25 80 VAL A O 1
ATOM 634 N N . ARG A 1 81 ? -1.835 11.376 2.881 1.00 98.12 81 ARG A N 1
ATOM 635 C CA . ARG A 1 81 ? -2.119 12.069 4.142 1.00 98.12 81 ARG A CA 1
ATOM 636 C C . ARG A 1 81 ? -1.285 11.456 5.263 1.00 98.12 81 ARG A C 1
ATOM 638 O O . ARG A 1 81 ? -1.324 10.246 5.471 1.00 98.12 81 ARG A O 1
ATOM 645 N N . GLU A 1 82 ? -0.622 12.312 6.032 1.00 97.81 82 GLU A N 1
ATOM 646 C CA . GLU A 1 82 ? 0.105 11.960 7.254 1.00 97.81 82 GLU A CA 1
ATOM 647 C C . GLU A 1 82 ? -0.359 12.831 8.426 1.00 97.81 82 GLU A C 1
ATOM 649 O O . GLU A 1 82 ? -0.712 14.002 8.266 1.00 97.81 82 GLU A O 1
ATOM 654 N N . THR A 1 83 ? -0.375 12.263 9.628 1.00 98.12 83 THR A N 1
ATOM 655 C CA . THR A 1 83 ? -0.687 12.979 10.863 1.00 98.12 83 THR A CA 1
ATOM 656 C C . THR A 1 83 ? -0.187 12.219 12.091 1.00 98.12 83 THR A C 1
ATOM 658 O O . THR A 1 83 ? -0.229 10.993 12.154 1.00 98.12 83 THR A O 1
ATOM 661 N N . SER A 1 84 ? 0.273 12.947 13.108 1.00 96.56 84 SER A N 1
ATOM 662 C CA . SER A 1 84 ? 0.583 12.376 14.425 1.00 96.56 84 SER A CA 1
ATOM 663 C C . SER A 1 84 ? -0.656 12.184 15.309 1.00 96.56 84 SER A C 1
ATOM 665 O O . SER A 1 84 ? -0.563 11.524 16.338 1.00 96.56 84 SER A O 1
ATOM 667 N N . SER A 1 85 ? -1.813 12.748 14.940 1.00 97.69 85 SER A N 1
ATOM 668 C CA . SER A 1 85 ? -3.051 12.611 15.713 1.00 97.69 85 SER A CA 1
ATOM 669 C C . SER A 1 85 ? -3.760 11.303 15.370 1.00 97.69 85 SER A C 1
ATOM 671 O O . SER A 1 85 ? -4.248 11.141 14.252 1.00 97.69 85 SER A O 1
ATOM 673 N N . LEU A 1 86 ? -3.885 10.405 16.350 1.00 96.19 86 LEU A N 1
ATOM 674 C CA . LEU A 1 86 ? -4.618 9.140 16.201 1.00 96.19 86 LEU A CA 1
ATOM 675 C C . LEU A 1 86 ? -6.073 9.361 15.772 1.00 96.19 86 LEU A C 1
ATOM 677 O O . LEU A 1 86 ? -6.563 8.702 14.856 1.00 96.19 86 LEU A O 1
ATOM 681 N N . LYS A 1 87 ? -6.743 10.354 16.372 1.00 97.06 87 LYS A N 1
ATOM 682 C CA . LYS A 1 87 ? -8.119 10.721 16.016 1.00 97.06 87 LYS A CA 1
ATOM 683 C C . LYS A 1 87 ? -8.222 11.096 14.534 1.00 97.06 87 LYS A C 1
ATOM 685 O O . LYS A 1 87 ? -9.017 10.505 13.807 1.00 97.06 87 LYS A O 1
ATOM 690 N N . LYS A 1 88 ? -7.357 12.002 14.062 1.00 97.94 88 LYS A N 1
ATOM 691 C CA . LYS A 1 88 ? -7.344 12.436 12.656 1.00 97.94 88 LYS A CA 1
ATOM 692 C C . LYS A 1 88 ? -6.941 11.304 11.704 1.00 97.94 88 LYS A C 1
ATOM 694 O O . LYS A 1 88 ? -7.489 11.189 10.612 1.00 97.94 88 LYS A O 1
ATOM 699 N N . ALA A 1 89 ? -6.005 10.444 12.109 1.00 97.81 89 ALA A N 1
ATOM 700 C CA . ALA A 1 89 ? -5.589 9.273 11.338 1.00 97.81 89 ALA A CA 1
ATOM 701 C C . ALA A 1 89 ? -6.735 8.272 11.125 1.00 97.81 89 ALA A C 1
ATOM 703 O O . ALA A 1 89 ? -6.839 7.684 10.042 1.00 97.81 89 ALA A O 1
ATOM 704 N N . ARG A 1 90 ? -7.592 8.093 12.139 1.00 96.88 90 ARG A N 1
ATOM 705 C CA . ARG A 1 90 ? -8.811 7.278 12.074 1.00 96.88 90 ARG A CA 1
ATOM 706 C C . ARG A 1 90 ? -9.863 7.927 11.172 1.00 96.88 90 ARG A C 1
ATOM 708 O O . ARG A 1 90 ? -10.401 7.263 10.294 1.00 96.88 90 ARG A O 1
ATOM 715 N N . GLU A 1 91 ? -10.122 9.221 11.339 1.00 97.19 91 GLU A N 1
ATOM 716 C CA . GLU A 1 91 ? -11.081 9.969 10.510 1.00 97.19 91 GLU A CA 1
ATOM 717 C C . GLU A 1 91 ? -10.704 9.937 9.021 1.00 97.19 91 GLU A C 1
ATOM 719 O O . GLU A 1 91 ? -11.552 9.630 8.185 1.00 97.19 91 GLU A O 1
ATOM 724 N N . ASN A 1 92 ? -9.421 10.137 8.693 1.00 96.19 92 ASN A N 1
ATOM 725 C CA . ASN A 1 92 ? -8.911 10.108 7.318 1.00 96.19 92 ASN A CA 1
ATOM 726 C C . ASN A 1 92 ? -9.234 8.805 6.574 1.00 96.19 92 ASN A C 1
ATOM 728 O O . ASN A 1 92 ? -9.550 8.839 5.384 1.00 96.19 92 ASN A O 1
ATOM 732 N N . VAL A 1 93 ? -9.118 7.654 7.244 1.00 97.94 93 VAL A N 1
ATOM 733 C CA . VAL A 1 93 ? -9.407 6.363 6.604 1.00 97.94 93 VAL A CA 1
ATOM 734 C C . VAL A 1 93 ? -10.912 6.106 6.559 1.00 97.94 93 VAL A C 1
ATOM 736 O O . VAL A 1 93 ? -11.423 5.730 5.508 1.00 97.94 93 VAL A O 1
ATOM 739 N N . LYS A 1 94 ? -11.647 6.407 7.642 1.00 97.75 94 LYS A N 1
ATOM 740 C CA . LYS A 1 94 ? -13.105 6.207 7.706 1.00 97.75 94 LYS A CA 1
ATOM 741 C C . LYS A 1 94 ? -13.850 7.019 6.645 1.00 97.75 94 LYS A C 1
ATOM 743 O O . LYS A 1 94 ? -14.737 6.473 6.000 1.00 97.75 94 LYS A O 1
ATOM 748 N N . GLU A 1 95 ? -13.466 8.277 6.419 1.00 97.31 95 GLU A N 1
ATOM 749 C CA . GLU A 1 95 ? -14.047 9.149 5.382 1.00 97.31 95 GLU A CA 1
ATOM 750 C C . GLU A 1 95 ? -14.022 8.485 3.992 1.00 97.31 95 GLU A C 1
ATOM 752 O O . GLU A 1 95 ? -15.033 8.448 3.288 1.00 97.31 95 GLU A O 1
ATOM 757 N N . ASN A 1 96 ? -12.876 7.910 3.614 1.00 97.75 96 ASN A N 1
ATOM 758 C CA . ASN A 1 96 ? -12.700 7.265 2.314 1.00 97.75 96 ASN A CA 1
ATOM 759 C C . ASN A 1 96 ? -13.455 5.932 2.233 1.00 97.75 96 ASN A C 1
ATOM 761 O O . ASN A 1 96 ? -14.185 5.718 1.266 1.00 97.75 96 ASN A O 1
ATOM 765 N N . ILE A 1 97 ? -13.359 5.078 3.260 1.00 98.31 97 ILE A N 1
ATOM 766 C CA . ILE A 1 97 ? -14.069 3.788 3.280 1.00 98.31 97 ILE A CA 1
ATOM 767 C C . ILE A 1 97 ? -15.589 3.989 3.224 1.00 98.31 97 ILE A C 1
ATOM 769 O O . ILE A 1 97 ? -16.273 3.307 2.462 1.00 98.31 97 ILE A O 1
ATOM 773 N N . ASN A 1 98 ? -16.123 4.970 3.960 1.00 97.75 98 ASN A N 1
ATOM 774 C CA . ASN A 1 98 ? -17.547 5.315 3.919 1.00 97.75 98 ASN A CA 1
ATOM 775 C C . ASN A 1 98 ? -17.987 5.839 2.544 1.00 97.75 98 ASN A C 1
ATOM 777 O O . ASN A 1 98 ? -19.146 5.683 2.175 1.00 97.75 98 ASN A O 1
ATOM 781 N N . SER A 1 99 ? -17.054 6.400 1.771 1.00 96.50 99 SER A N 1
ATOM 782 C CA . SER A 1 99 ? -17.269 6.850 0.391 1.00 96.50 99 SER A CA 1
ATOM 783 C C . SER A 1 99 ? -17.002 5.756 -0.655 1.00 96.50 99 SER A C 1
ATOM 785 O O . SER A 1 99 ? -16.964 6.048 -1.848 1.00 96.50 99 SER A O 1
ATOM 787 N N . GLY A 1 100 ? -16.778 4.504 -0.238 1.00 97.19 100 GLY A N 1
ATOM 788 C CA . GLY A 1 100 ? -16.509 3.391 -1.153 1.00 97.19 100 GLY A CA 1
ATOM 789 C C . GLY A 1 100 ? -15.108 3.408 -1.778 1.00 97.19 100 GLY A C 1
ATOM 790 O O . GLY A 1 100 ? -14.900 2.788 -2.821 1.00 97.19 100 GLY A O 1
ATOM 791 N N . ILE A 1 101 ? -14.155 4.131 -1.182 1.00 97.88 101 ILE A N 1
ATOM 792 C CA . ILE A 1 101 ? -12.784 4.279 -1.685 1.00 97.88 101 ILE A CA 1
ATOM 793 C C . ILE A 1 101 ? -11.835 3.477 -0.781 1.00 97.88 101 ILE A C 1
ATOM 795 O O . ILE A 1 101 ? -11.686 3.844 0.389 1.00 97.88 101 ILE A O 1
ATOM 799 N N . PRO A 1 102 ? -11.172 2.417 -1.284 1.00 98.50 102 PRO A N 1
ATOM 800 C CA . PRO A 1 102 ? -10.177 1.684 -0.512 1.00 98.50 102 PRO A CA 1
ATOM 801 C C . PRO A 1 102 ? -8.947 2.559 -0.258 1.00 98.50 102 PRO A C 1
ATOM 803 O O . PRO A 1 102 ? -8.618 3.452 -1.046 1.00 98.50 102 PRO A O 1
ATOM 806 N N . VAL A 1 103 ? -8.263 2.309 0.856 1.00 98.81 103 VAL A N 1
ATOM 807 C CA . VAL A 1 103 ? -7.186 3.177 1.342 1.00 98.81 103 VAL A CA 1
ATOM 808 C C . VAL A 1 103 ? -5.907 2.378 1.504 1.00 98.81 103 VAL A C 1
ATOM 810 O O . VAL A 1 103 ? -5.869 1.422 2.270 1.00 98.81 103 VAL A O 1
ATOM 813 N N . GLY A 1 104 ? -4.844 2.790 0.820 1.00 98.81 104 GLY A N 1
ATOM 814 C CA . GLY A 1 104 ? -3.506 2.268 1.065 1.00 98.81 104 GLY A CA 1
ATOM 815 C C . GLY A 1 104 ? -2.983 2.765 2.409 1.00 98.81 104 GLY A C 1
ATOM 816 O O . GLY A 1 104 ? -3.122 3.945 2.739 1.00 98.81 104 GLY A O 1
ATOM 817 N N . ILE A 1 105 ? -2.388 1.873 3.190 1.00 98.69 105 ILE A N 1
ATOM 818 C CA . ILE A 1 105 ? -1.868 2.147 4.529 1.00 98.69 105 ILE A CA 1
ATOM 819 C C . ILE A 1 105 ? -0.412 1.706 4.579 1.00 98.69 105 ILE A C 1
ATOM 821 O O . ILE A 1 105 ? -0.081 0.630 4.086 1.00 98.69 105 ILE A O 1
ATOM 825 N N . LYS A 1 106 ? 0.435 2.530 5.197 1.00 98.38 106 LYS A N 1
ATOM 826 C CA . LYS A 1 106 ? 1.791 2.144 5.590 1.00 98.38 106 LYS A CA 1
ATOM 827 C C . LYS A 1 106 ? 1.836 1.966 7.103 1.00 98.38 106 LYS A C 1
ATOM 829 O O . LYS A 1 106 ? 1.352 2.840 7.828 1.00 98.38 106 LYS A O 1
ATOM 834 N N . LEU A 1 107 ? 2.354 0.835 7.568 1.00 98.25 107 LEU A N 1
ATOM 835 C CA . LEU A 1 107 ? 2.312 0.439 8.977 1.00 98.25 107 LEU A CA 1
ATOM 836 C C . LEU A 1 107 ? 3.441 -0.538 9.340 1.00 98.25 107 LEU A C 1
ATOM 838 O O . LEU A 1 107 ? 4.164 -1.010 8.463 1.00 98.25 107 LEU A O 1
ATOM 842 N N . ASP A 1 108 ? 3.579 -0.840 10.632 1.00 98.06 108 ASP A N 1
ATOM 843 C CA . ASP A 1 108 ? 4.436 -1.919 11.134 1.00 98.06 108 ASP A CA 1
ATOM 844 C C . ASP A 1 108 ? 3.680 -3.247 11.226 1.00 98.06 108 ASP A C 1
ATOM 846 O O . ASP A 1 108 ? 2.686 -3.365 11.948 1.00 98.06 108 ASP A O 1
ATOM 850 N N . CYS A 1 109 ? 4.167 -4.258 10.502 1.00 97.00 109 CYS A N 1
ATOM 851 C CA . CYS A 1 109 ? 3.562 -5.584 10.492 1.00 97.00 109 CYS A CA 1
ATOM 852 C C . CYS A 1 109 ? 3.645 -6.329 11.829 1.00 97.00 109 CYS A C 1
ATOM 854 O O . CYS A 1 109 ? 2.838 -7.227 12.060 1.00 97.00 109 CYS A O 1
ATOM 856 N N . TYR A 1 110 ? 4.544 -5.936 12.738 1.00 97.56 110 TYR A N 1
ATOM 857 C CA . TYR A 1 110 ? 4.642 -6.503 14.083 1.00 97.56 110 TYR A CA 1
ATOM 858 C C . TYR A 1 110 ? 3.288 -6.523 14.804 1.00 97.56 110 TYR A C 1
ATOM 860 O O . TYR A 1 110 ? 2.898 -7.523 15.408 1.00 97.56 110 TYR A O 1
ATOM 868 N N . HIS A 1 111 ? 2.523 -5.437 14.708 1.00 98.00 111 HIS A N 1
ATOM 869 C CA . HIS A 1 111 ? 1.265 -5.310 15.445 1.00 98.00 111 HIS A CA 1
ATOM 870 C C . HIS A 1 111 ? 0.103 -6.069 14.799 1.00 98.00 111 HIS A C 1
ATOM 872 O O . HIS A 1 111 ? -0.873 -6.347 15.479 1.00 98.00 111 HIS A O 1
ATOM 878 N N . LEU A 1 112 ? 0.186 -6.447 13.521 1.00 98.12 112 LEU A N 1
ATOM 879 C CA . LEU A 1 112 ? -0.932 -7.063 12.799 1.00 98.12 112 LEU A CA 1
ATOM 880 C C . LEU A 1 112 ? -1.237 -8.478 13.306 1.00 98.12 112 LEU A C 1
ATOM 882 O O . LEU A 1 112 ? -0.355 -9.333 13.327 1.00 98.12 112 LEU A O 1
ATOM 886 N N . ASP A 1 113 ? -2.490 -8.749 13.676 1.00 97.94 113 ASP A N 1
ATOM 887 C CA . ASP A 1 113 ? -2.891 -9.998 14.351 1.00 97.94 113 ASP A CA 1
ATOM 888 C C . ASP A 1 113 ? -2.601 -11.269 13.538 1.00 97.94 113 ASP A C 1
ATOM 890 O O . ASP A 1 113 ? -2.231 -12.294 14.103 1.00 97.94 113 ASP A O 1
ATOM 894 N N . TYR A 1 114 ? -2.705 -11.187 12.211 1.00 97.06 114 TYR A N 1
ATOM 895 C CA . TYR A 1 114 ? -2.485 -12.305 11.290 1.00 97.06 114 TYR A CA 1
ATOM 896 C C . TYR A 1 114 ? -1.005 -12.573 10.967 1.00 97.06 114 TYR A C 1
ATOM 898 O O . TYR A 1 114 ? -0.687 -13.623 10.410 1.00 97.06 114 TYR A O 1
ATOM 906 N N . PHE A 1 115 ? -0.082 -11.674 11.333 1.00 95.25 115 PHE A N 1
ATOM 907 C CA . PHE A 1 115 ? 1.354 -11.932 11.197 1.00 95.25 115 PHE A CA 1
ATOM 908 C C . PHE A 1 115 ? 1.820 -12.878 12.307 1.00 95.25 115 PHE A C 1
ATOM 910 O O . PHE A 1 115 ? 1.934 -12.479 13.467 1.00 95.25 115 PHE A O 1
ATOM 917 N N . THR A 1 116 ? 2.125 -14.125 11.948 1.00 90.50 116 THR A N 1
ATOM 918 C CA . THR A 1 116 ? 2.594 -15.158 12.889 1.00 90.50 116 THR A CA 1
ATOM 919 C C . THR A 1 116 ? 4.049 -14.949 13.312 1.00 90.50 116 THR A C 1
ATOM 921 O O . THR A 1 116 ? 4.382 -15.097 14.486 1.00 90.50 116 THR A O 1
ATOM 924 N N . ASN A 1 117 ? 4.911 -14.537 12.379 1.00 90.69 117 ASN A N 1
ATOM 925 C CA . ASN A 1 117 ? 6.304 -14.190 12.654 1.00 90.69 117 ASN A CA 1
ATOM 926 C C . ASN A 1 117 ? 6.422 -12.700 12.981 1.00 90.69 117 ASN A C 1
ATOM 928 O O . ASN A 1 117 ? 6.345 -11.845 12.099 1.00 90.69 117 ASN A O 1
ATOM 932 N N . LYS A 1 118 ? 6.615 -12.395 14.264 1.00 91.88 118 LYS A N 1
ATOM 933 C CA . LYS A 1 118 ? 6.649 -11.026 14.782 1.00 91.88 118 LYS A CA 1
ATOM 934 C C . LYS A 1 118 ? 8.046 -10.420 14.678 1.00 91.88 118 LYS A C 1
ATOM 936 O O . LYS A 1 118 ? 8.953 -10.804 15.409 1.00 91.88 118 LYS A O 1
ATOM 941 N N . PHE A 1 119 ? 8.198 -9.431 13.805 1.00 92.81 119 PHE A N 1
ATOM 942 C CA . PHE A 1 119 ? 9.376 -8.572 13.717 1.00 92.81 119 PHE A CA 1
ATOM 943 C C . PHE A 1 119 ? 8.938 -7.149 13.370 1.00 92.81 119 PHE A C 1
ATOM 945 O O . PHE A 1 119 ? 7.953 -6.962 12.656 1.00 92.81 119 PHE A O 1
ATOM 952 N N . HIS A 1 120 ? 9.661 -6.157 13.887 1.00 93.88 120 HIS A N 1
ATOM 953 C CA . HIS A 1 120 ? 9.388 -4.755 13.590 1.00 93.88 120 HIS A CA 1
ATOM 954 C C . HIS A 1 120 ? 9.816 -4.411 12.167 1.00 93.88 120 HIS A C 1
ATOM 956 O O . HIS A 1 120 ? 10.998 -4.471 11.822 1.00 93.88 120 HIS A O 1
ATOM 962 N N . PHE A 1 121 ? 8.842 -4.029 11.348 1.00 93.38 121 PHE A N 1
ATOM 963 C CA . PHE A 1 121 ? 9.053 -3.537 9.995 1.00 93.38 121 PHE A CA 1
ATOM 964 C C . PHE A 1 121 ? 7.967 -2.518 9.644 1.00 93.38 121 PHE A C 1
ATOM 966 O O . PHE A 1 121 ? 6.986 -2.809 8.961 1.00 93.38 121 PHE A O 1
ATOM 973 N N . ALA A 1 122 ? 8.184 -1.274 10.081 1.00 94.00 122 ALA A N 1
ATOM 974 C CA . ALA A 1 122 ? 7.310 -0.116 9.853 1.00 94.00 122 ALA A CA 1
ATOM 975 C C . ALA A 1 122 ? 7.279 0.410 8.398 1.00 94.00 122 ALA A C 1
ATOM 977 O O . ALA A 1 122 ? 6.923 1.562 8.151 1.00 94.00 122 ALA A O 1
ATOM 978 N N . GLY A 1 123 ? 7.669 -0.429 7.434 1.00 93.88 123 GLY A N 1
ATOM 979 C CA . GLY A 1 123 ? 7.660 -0.166 5.995 1.00 93.88 123 GLY A CA 1
ATOM 980 C C . GLY A 1 123 ? 6.702 -1.073 5.216 1.00 93.88 123 GLY A C 1
ATOM 981 O O . GLY A 1 123 ? 6.837 -1.173 3.997 1.00 93.88 123 GLY A O 1
ATOM 982 N N . HIS A 1 124 ? 5.775 -1.755 5.897 1.00 97.19 124 HIS A N 1
ATOM 983 C CA . HIS A 1 124 ? 4.808 -2.656 5.268 1.00 97.19 124 HIS A CA 1
ATOM 984 C C . HIS A 1 124 ? 3.615 -1.892 4.689 1.00 97.19 124 HIS A C 1
ATOM 986 O O . HIS A 1 124 ? 3.208 -0.859 5.227 1.00 97.19 124 HIS A O 1
ATOM 992 N N . TYR A 1 125 ? 3.042 -2.415 3.604 1.00 98.50 125 TYR A N 1
ATOM 993 C CA . TYR A 1 125 ? 1.916 -1.803 2.899 1.00 98.50 125 TYR A CA 1
ATOM 994 C C . TYR A 1 125 ? 0.749 -2.767 2.762 1.00 98.50 125 TYR A C 1
ATOM 996 O O . TYR A 1 125 ? 0.918 -3.894 2.312 1.00 98.50 125 TYR A O 1
ATOM 1004 N N . VAL A 1 126 ? -0.444 -2.267 3.067 1.00 98.69 126 VAL A N 1
ATOM 1005 C CA . VAL A 1 126 ? -1.714 -2.990 2.932 1.00 98.69 126 VAL A CA 1
ATOM 1006 C C . VAL A 1 126 ? -2.787 -2.056 2.382 1.00 98.69 126 VAL A C 1
ATOM 1008 O O . VAL A 1 126 ? -2.620 -0.832 2.384 1.00 98.69 126 VAL A O 1
ATOM 1011 N N . VAL A 1 127 ? -3.914 -2.609 1.941 1.00 98.88 127 VAL A N 1
ATOM 1012 C CA . VAL A 1 127 ? -5.096 -1.825 1.557 1.00 98.88 127 VAL A CA 1
ATOM 1013 C C . VAL A 1 127 ? -6.238 -2.105 2.513 1.00 98.88 127 VAL A C 1
ATOM 1015 O O . VAL A 1 127 ? -6.716 -3.223 2.614 1.00 98.88 127 VAL A O 1
ATOM 1018 N N . MET A 1 128 ? -6.722 -1.072 3.188 1.00 98.81 128 MET A N 1
ATOM 1019 C CA . MET A 1 128 ? -7.954 -1.134 3.958 1.00 98.81 128 MET A CA 1
ATOM 1020 C C . MET A 1 128 ? -9.154 -1.052 3.014 1.00 98.81 128 MET A C 1
ATOM 1022 O O . MET A 1 128 ? -9.257 -0.110 2.223 1.00 98.81 128 MET A O 1
ATOM 1026 N N . TYR A 1 129 ? -10.070 -2.015 3.121 1.00 98.69 129 TYR A N 1
ATOM 1027 C CA . TYR A 1 129 ? -11.322 -2.044 2.350 1.00 98.69 129 TYR A CA 1
ATOM 1028 C C . TYR A 1 129 ? -12.576 -2.092 3.234 1.00 98.69 129 TYR A C 1
ATOM 1030 O O . TYR A 1 129 ? -13.700 -1.988 2.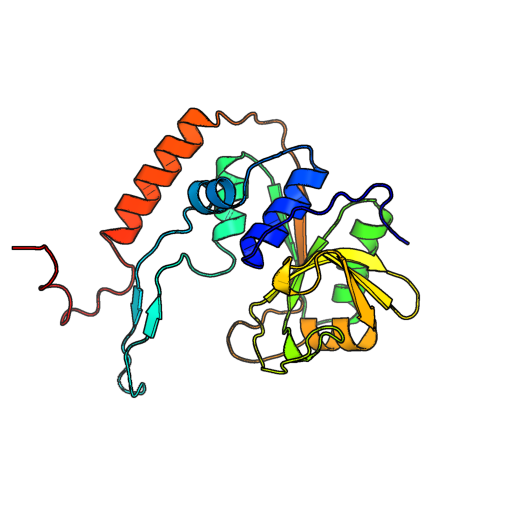738 1.00 98.69 129 TYR A O 1
ATOM 1038 N N . GLY A 1 130 ? -12.408 -2.200 4.552 1.00 98.50 130 GLY A N 1
ATOM 1039 C CA . GLY A 1 130 ? -13.516 -2.164 5.493 1.00 98.50 130 GLY A CA 1
ATOM 1040 C C . GLY A 1 130 ? -13.068 -1.992 6.938 1.00 98.50 130 GLY A C 1
ATOM 1041 O O . GLY A 1 130 ? -11.890 -2.118 7.264 1.00 98.50 130 GLY A O 1
ATOM 1042 N N . TYR A 1 131 ? -14.032 -1.708 7.806 1.00 98.50 131 TYR A N 1
ATOM 1043 C CA . TYR A 1 131 ? -13.885 -1.742 9.259 1.00 98.50 131 TYR A CA 1
ATOM 1044 C C . TYR A 1 131 ? -15.242 -1.902 9.948 1.00 98.50 131 TYR A C 1
ATOM 1046 O O . TYR A 1 131 ? -16.280 -1.555 9.374 1.00 98.50 131 TYR A O 1
ATOM 1054 N N . ASP A 1 132 ? -15.232 -2.318 11.205 1.00 96.94 132 ASP A N 1
ATOM 1055 C CA . ASP A 1 132 ? -16.354 -2.198 12.134 1.00 96.94 132 ASP A CA 1
ATOM 1056 C C . ASP A 1 132 ? -15.891 -1.595 13.476 1.00 96.94 132 ASP A C 1
ATOM 1058 O O . ASP A 1 132 ? -14.918 -0.837 13.522 1.00 96.94 132 ASP A O 1
ATOM 1062 N N . GLU A 1 133 ? -16.643 -1.812 14.553 1.00 95.12 133 GLU A N 1
ATOM 1063 C CA . GLU A 1 133 ? -16.312 -1.276 15.876 1.00 95.12 133 GLU A CA 1
ATOM 1064 C C . GLU A 1 133 ? -15.022 -1.869 16.458 1.00 95.12 133 GLU A C 1
ATOM 1066 O O . GLU A 1 133 ? -14.295 -1.166 17.160 1.00 95.12 133 GLU A O 1
ATOM 1071 N N . ASN A 1 134 ? -14.713 -3.122 16.121 1.00 96.81 134 ASN A N 1
ATOM 1072 C CA . ASN A 1 134 ? -13.639 -3.907 16.719 1.00 96.81 134 ASN A CA 1
ATOM 1073 C C . ASN A 1 134 ? -12.529 -4.259 15.728 1.00 96.81 134 ASN A C 1
ATOM 1075 O O . ASN A 1 134 ? -11.390 -4.446 16.158 1.00 96.81 134 ASN A O 1
ATOM 1079 N N . SER A 1 135 ? -12.832 -4.304 14.432 1.00 98.25 135 SER A N 1
ATOM 1080 C CA . SER A 1 135 ? -11.974 -4.898 13.412 1.00 98.25 135 SER A CA 1
ATOM 1081 C C . SER A 1 135 ? -11.751 -4.006 12.197 1.00 98.25 135 SER A C 1
ATOM 1083 O O . SER A 1 135 ? -12.538 -3.115 11.863 1.00 98.25 135 SER A O 1
ATOM 1085 N N . VAL A 1 136 ? -10.641 -4.268 11.512 1.00 98.56 136 VAL A N 1
ATOM 1086 C CA . VAL A 1 136 ? -10.257 -3.657 10.244 1.00 98.56 136 VAL A CA 1
ATOM 1087 C C . VAL A 1 136 ? -9.985 -4.761 9.232 1.0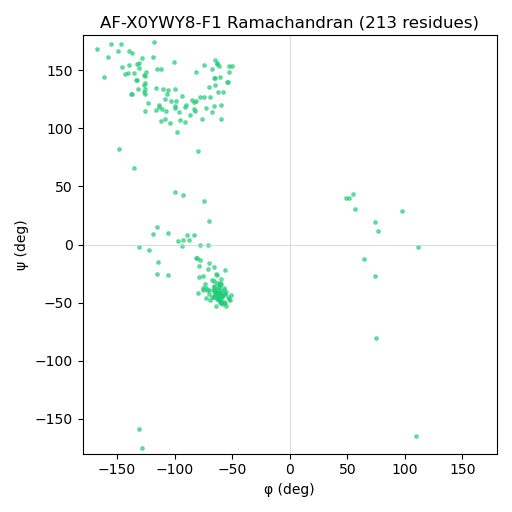0 98.56 136 VAL A C 1
ATOM 1089 O O . VAL A 1 136 ? -9.201 -5.674 9.488 1.00 98.56 136 VAL A O 1
ATOM 1092 N N . TYR A 1 137 ? -10.608 -4.635 8.063 1.00 98.69 137 TYR A N 1
ATOM 1093 C CA . TYR A 1 137 ? -10.477 -5.579 6.960 1.00 98.69 137 TYR A CA 1
ATOM 1094 C C . TYR A 1 137 ? -9.469 -5.053 5.940 1.00 98.69 137 TYR A C 1
ATOM 1096 O O . TYR A 1 137 ? -9.603 -3.932 5.423 1.00 98.69 137 TYR A O 1
ATOM 1104 N N . LEU A 1 138 ? -8.447 -5.863 5.672 1.00 98.75 138 LEU A N 1
ATOM 1105 C CA . LEU A 1 138 ? -7.272 -5.500 4.893 1.00 98.75 138 LEU A CA 1
ATOM 1106 C C . LEU A 1 138 ? -7.058 -6.476 3.731 1.00 98.75 138 LEU A C 1
ATOM 1108 O O . LEU A 1 138 ? -7.351 -7.664 3.831 1.00 98.75 138 LEU A O 1
ATOM 1112 N N . ALA A 1 139 ? -6.514 -5.960 2.638 1.00 98.69 139 ALA A N 1
ATOM 1113 C CA . ALA A 1 139 ? -5.895 -6.738 1.584 1.00 98.69 139 ALA A CA 1
ATOM 1114 C C . ALA A 1 139 ? -4.371 -6.623 1.718 1.00 98.69 139 ALA A C 1
ATOM 1116 O O . ALA A 1 139 ? -3.828 -5.511 1.729 1.00 98.69 139 ALA A O 1
ATOM 1117 N N . ASP A 1 140 ? -3.709 -7.766 1.830 1.00 98.31 140 ASP A N 1
ATOM 1118 C CA . ASP A 1 140 ? -2.262 -7.933 1.960 1.00 98.31 140 ASP A CA 1
ATOM 1119 C C . ASP A 1 140 ? -1.765 -8.938 0.900 1.00 98.31 140 ASP A C 1
ATOM 1121 O O . ASP A 1 140 ? -2.509 -9.362 0.012 1.00 98.31 140 ASP A O 1
ATOM 1125 N N . THR A 1 141 ? -0.487 -9.296 0.936 1.00 97.75 141 THR A N 1
ATOM 1126 C CA . THR A 1 141 ? 0.118 -10.273 0.033 1.00 97.75 141 THR A CA 1
ATOM 1127 C C . THR A 1 141 ? -0.494 -11.659 0.213 1.00 97.75 141 THR A C 1
ATOM 1129 O O . THR A 1 141 ? -1.005 -12.018 1.278 1.00 97.75 141 THR A O 1
ATOM 1132 N N . MET A 1 142 ? -0.401 -12.486 -0.831 1.00 97.31 142 MET A N 1
ATOM 1133 C CA . MET A 1 142 ? -0.908 -13.862 -0.775 1.00 97.31 142 MET A CA 1
ATOM 1134 C C . MET A 1 142 ? -0.217 -14.692 0.306 1.00 97.31 142 MET A C 1
ATOM 1136 O O . MET A 1 142 ? -0.864 -15.515 0.946 1.00 97.31 142 MET A O 1
ATOM 1140 N N . GLN A 1 143 ? 1.068 -14.433 0.568 1.00 94.62 143 GLN A N 1
ATOM 1141 C CA . GLN A 1 143 ? 1.803 -15.078 1.656 1.00 94.62 143 GLN A CA 1
ATOM 1142 C C . GLN A 1 143 ? 1.178 -14.806 3.036 1.00 94.62 143 GLN A C 1
ATOM 1144 O O . GLN A 1 143 ? 1.286 -15.652 3.918 1.00 94.62 143 GLN A O 1
ATOM 1149 N N . GLN A 1 144 ? 0.526 -13.654 3.223 1.00 95.75 144 GLN A N 1
ATOM 1150 C CA . GLN A 1 144 ? -0.148 -13.297 4.475 1.00 95.75 144 GLN A CA 1
ATOM 1151 C C . GLN A 1 144 ? -1.638 -13.674 4.492 1.00 95.75 144 GLN A C 1
ATOM 1153 O O . GLN A 1 144 ? -2.297 -13.459 5.502 1.00 95.75 144 GLN A O 1
ATOM 1158 N N . GLY A 1 145 ? -2.174 -14.252 3.409 1.00 96.56 145 GLY A N 1
ATOM 1159 C CA . GLY A 1 145 ? -3.568 -14.705 3.311 1.00 96.56 145 GLY A CA 1
ATOM 1160 C C . GLY A 1 145 ? -4.448 -13.909 2.341 1.00 96.56 145 GLY A C 1
ATOM 1161 O O . GLY A 1 145 ? -5.607 -14.269 2.142 1.00 96.56 145 GLY A O 1
ATOM 1162 N N . GLY A 1 146 ? -3.928 -12.859 1.698 1.00 97.62 146 GLY A N 1
ATOM 1163 C CA . GLY A 1 146 ? -4.678 -12.072 0.716 1.00 97.62 146 GLY A CA 1
ATOM 1164 C C . GLY A 1 146 ? -5.712 -11.148 1.363 1.00 97.62 146 GLY A C 1
ATOM 1165 O O . GLY A 1 146 ? -5.442 -9.965 1.532 1.00 97.62 146 GLY A O 1
ATOM 1166 N N . LEU A 1 147 ? -6.888 -11.663 1.739 1.00 98.06 147 LEU A N 1
ATOM 1167 C CA . LEU A 1 147 ? -7.888 -10.918 2.517 1.00 98.06 147 LEU A CA 1
ATOM 1168 C C . LEU A 1 147 ? -7.803 -11.323 3.986 1.00 98.06 147 LEU A C 1
ATOM 1170 O O . LEU A 1 147 ? -8.018 -12.480 4.335 1.00 98.06 147 LEU A O 1
ATOM 1174 N N . VAL A 1 148 ? -7.502 -10.354 4.839 1.00 98.31 148 VAL A N 1
ATOM 1175 C CA . VAL A 1 148 ? -7.153 -10.578 6.243 1.00 98.31 148 VAL A CA 1
ATOM 1176 C C . VAL A 1 148 ? -7.843 -9.567 7.149 1.00 98.31 148 VAL A C 1
ATOM 1178 O O . VAL A 1 148 ? -8.358 -8.536 6.707 1.00 98.31 148 VAL A O 1
ATOM 1181 N N . GLU A 1 149 ? -7.848 -9.867 8.441 1.00 98.25 149 GLU A N 1
ATOM 1182 C CA . GLU A 1 149 ? -8.488 -9.058 9.471 1.00 98.25 149 GLU A CA 1
ATOM 1183 C C . GLU A 1 149 ? -7.533 -8.850 10.646 1.00 98.25 149 GLU A C 1
ATOM 1185 O O . GLU A 1 149 ? -6.793 -9.752 11.035 1.00 98.25 149 GLU A O 1
ATOM 1190 N N . THR A 1 150 ? -7.554 -7.653 11.222 1.00 98.50 150 THR A N 1
ATOM 1191 C CA . THR A 1 150 ? -6.874 -7.341 12.483 1.00 98.50 150 THR A CA 1
ATOM 1192 C C . THR A 1 150 ? -7.770 -6.450 13.334 1.00 98.50 150 THR A C 1
ATOM 1194 O O . THR A 1 150 ? -8.605 -5.710 12.810 1.00 98.50 150 THR A O 1
ATOM 1197 N N . SER A 1 151 ? -7.589 -6.485 14.648 1.00 98.56 151 SER A N 1
ATOM 1198 C CA . SER A 1 151 ? -8.293 -5.603 15.569 1.00 98.56 151 SER A CA 1
ATOM 1199 C C . SER A 1 151 ? -7.979 -4.130 15.289 1.00 98.56 151 SER A C 1
ATOM 1201 O O . SER A 1 151 ? -6.850 -3.744 14.972 1.00 98.56 151 SER A O 1
ATOM 1203 N N . LEU A 1 152 ? -8.978 -3.269 15.470 1.00 97.94 152 LEU A N 1
ATOM 1204 C CA . LEU A 1 152 ? -8.853 -1.821 15.317 1.00 97.94 152 LEU A CA 1
ATOM 1205 C C . LEU A 1 152 ? -7.757 -1.248 16.225 1.00 97.94 152 LEU A C 1
ATOM 1207 O O . LEU A 1 152 ? -7.006 -0.366 15.810 1.00 97.94 152 LEU A O 1
ATOM 1211 N N . LYS A 1 153 ? -7.627 -1.786 17.443 1.00 98.12 153 LYS A N 1
ATOM 1212 C CA . LYS A 1 153 ? -6.570 -1.415 18.391 1.00 98.12 153 LYS A CA 1
ATOM 1213 C C . LYS A 1 153 ? -5.179 -1.680 17.808 1.00 98.12 153 LYS A C 1
ATOM 1215 O O . LYS A 1 153 ? -4.337 -0.784 17.820 1.00 98.12 153 LYS A O 1
ATOM 1220 N N . ASN A 1 154 ? -4.943 -2.880 17.284 1.00 98.44 154 ASN A N 1
ATOM 1221 C CA . ASN A 1 1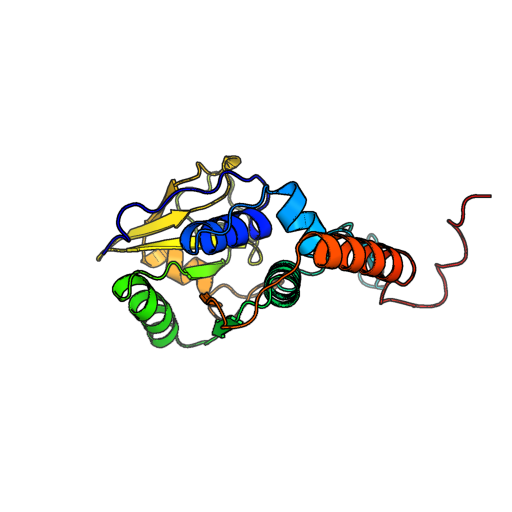54 ? -3.632 -3.251 16.760 1.00 98.44 154 ASN A CA 1
ATOM 1222 C C . ASN A 1 154 ? -3.325 -2.567 15.429 1.00 98.44 154 ASN A C 1
ATOM 1224 O O . ASN A 1 154 ? -2.195 -2.137 15.214 1.00 98.44 154 ASN A O 1
ATOM 1228 N N . PHE A 1 155 ? -4.334 -2.342 14.588 1.00 98.56 155 PHE A N 1
ATOM 1229 C CA . PHE A 1 155 ? -4.199 -1.506 13.397 1.00 98.56 155 PHE A CA 1
ATOM 1230 C C . PHE A 1 155 ? -3.720 -0.082 13.726 1.00 98.56 155 PHE A C 1
ATOM 1232 O O . PHE A 1 155 ? -2.899 0.492 13.011 1.00 98.56 155 P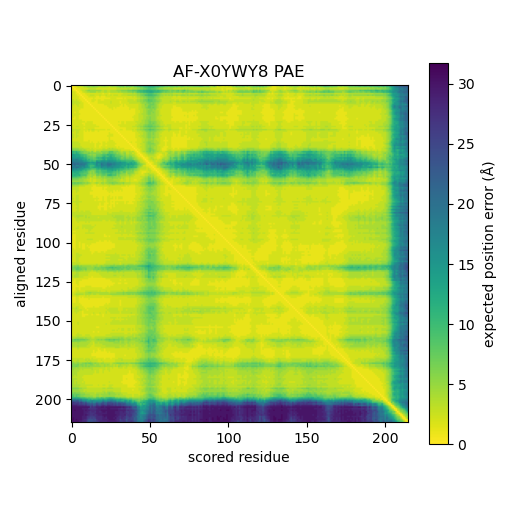HE A O 1
ATOM 1239 N N . GLU A 1 156 ? -4.209 0.507 14.817 1.00 97.94 156 GLU A N 1
ATOM 1240 C CA . GLU A 1 156 ? -3.792 1.844 15.247 1.00 97.94 156 GLU A CA 1
ATOM 1241 C C . GLU A 1 156 ? -2.386 1.879 15.835 1.00 97.94 156 GLU A C 1
ATOM 1243 O O . GLU A 1 156 ? -1.643 2.822 15.554 1.00 97.94 156 GLU A O 1
ATOM 1248 N N . LEU A 1 157 ? -1.998 0.848 16.590 1.00 98.12 157 LEU A N 1
ATOM 1249 C CA . LEU A 1 157 ? -0.616 0.675 17.041 1.00 98.12 157 LEU A CA 1
ATOM 1250 C C . LEU A 1 157 ? 0.331 0.542 15.842 1.00 98.12 157 LEU A C 1
ATOM 1252 O O . LEU A 1 157 ? 1.289 1.306 15.739 1.00 98.12 157 LEU A O 1
ATOM 1256 N N . ALA A 1 158 ? -0.010 -0.325 14.882 1.00 98.31 158 ALA A N 1
ATOM 1257 C CA . ALA A 1 158 ? 0.754 -0.562 13.658 1.00 98.31 158 ALA A CA 1
ATOM 1258 C C . ALA A 1 158 ? 1.039 0.732 12.883 1.00 98.31 158 ALA A C 1
ATOM 1260 O O . ALA A 1 158 ? 2.154 0.970 12.422 1.00 98.31 158 ALA A O 1
ATOM 1261 N N . ARG A 1 159 ? 0.022 1.587 12.730 1.00 98.12 159 ARG A N 1
ATOM 1262 C CA . ARG A 1 159 ? 0.122 2.851 11.982 1.00 98.12 159 ARG A CA 1
ATOM 1263 C C . ARG A 1 159 ? 0.873 3.947 12.729 1.00 98.12 159 ARG A C 1
ATOM 1265 O O . ARG A 1 159 ? 1.409 4.855 12.091 1.00 98.12 159 ARG A O 1
ATOM 1272 N N . ASN A 1 160 ? 0.872 3.898 14.058 1.00 98.00 160 ASN A N 1
ATOM 1273 C CA . ASN A 1 160 ? 1.492 4.918 14.892 1.00 98.00 160 ASN A CA 1
ATOM 1274 C C . ASN A 1 160 ? 2.904 4.546 15.363 1.00 98.00 160 ASN A C 1
ATOM 1276 O O . ASN A 1 160 ? 3.509 5.336 16.094 1.00 98.00 160 ASN A O 1
ATOM 1280 N N . GLU A 1 161 ? 3.435 3.402 14.937 1.00 97.25 161 GLU A N 1
ATOM 1281 C CA . GLU A 1 161 ? 4.787 2.960 15.269 1.00 97.25 161 GLU A CA 1
ATOM 1282 C C . GLU A 1 161 ? 5.854 4.021 14.944 1.00 97.25 161 GLU A C 1
ATOM 1284 O O . GLU A 1 161 ? 5.661 4.908 14.099 1.00 97.25 161 GLU A O 1
ATOM 1289 N N . LYS A 1 162 ? 6.973 3.972 15.669 1.00 94.62 162 LYS A N 1
ATOM 1290 C CA . LYS A 1 162 ? 8.116 4.876 15.533 1.00 94.62 162 LYS A CA 1
ATOM 1291 C C . LYS A 1 162 ? 9.370 4.097 15.150 1.00 94.62 162 LYS A C 1
ATOM 1293 O O . LYS A 1 162 ? 9.475 2.896 15.345 1.00 94.62 162 LYS A O 1
ATOM 1298 N N . GLY A 1 163 ? 10.358 4.821 14.635 1.00 90.00 163 GLY A N 1
ATOM 1299 C CA . GLY A 1 163 ? 11.659 4.258 14.283 1.00 90.00 163 GLY A CA 1
ATOM 1300 C C . GLY A 1 163 ? 11.897 4.186 12.775 1.00 90.00 163 GLY A C 1
ATOM 1301 O O . GLY A 1 163 ? 11.219 4.876 12.004 1.00 90.00 163 GLY A O 1
ATOM 1302 N N . PRO A 1 164 ? 12.900 3.407 12.339 1.00 85.25 164 PRO A N 1
ATOM 1303 C CA . PRO A 1 164 ? 13.280 3.308 10.935 1.00 85.25 164 PRO A CA 1
ATOM 1304 C C . PRO A 1 164 ? 12.099 2.924 10.037 1.00 85.25 164 PRO A C 1
ATOM 1306 O O . PRO A 1 164 ? 11.287 2.080 10.399 1.00 85.25 164 PRO A O 1
ATOM 1309 N N . MET A 1 165 ? 12.006 3.546 8.858 1.00 86.25 165 MET A N 1
ATOM 1310 C CA . MET A 1 165 ? 10.952 3.333 7.845 1.00 86.25 165 MET A CA 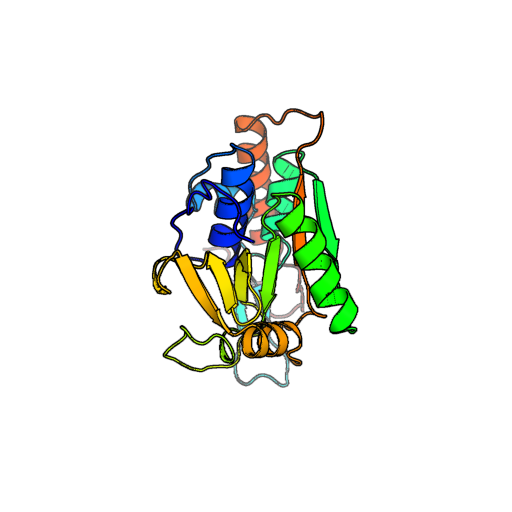1
ATOM 1311 C C . MET A 1 165 ? 9.521 3.728 8.244 1.00 86.25 165 MET A C 1
ATOM 1313 O O . MET A 1 165 ? 8.684 3.847 7.348 1.00 86.25 165 MET A O 1
ATOM 1317 N N . SER A 1 166 ? 9.259 4.002 9.527 1.00 94.12 166 SER A N 1
ATOM 1318 C CA . SER A 1 166 ? 7.946 4.436 10.008 1.00 94.12 166 SER A CA 1
ATOM 1319 C C . SER A 1 166 ? 7.498 5.762 9.389 1.00 94.12 166 SER A C 1
ATOM 1321 O O . SER A 1 166 ? 8.299 6.621 9.009 1.00 94.12 166 SER A O 1
ATOM 1323 N N . SER A 1 167 ? 6.181 5.937 9.321 1.00 95.69 167 SER A N 1
ATOM 1324 C CA . SER A 1 167 ? 5.522 7.142 8.821 1.00 95.69 167 SER A CA 1
ATOM 1325 C C . SER A 1 167 ? 4.488 7.639 9.830 1.00 95.69 167 SER A C 1
ATOM 1327 O O . SER A 1 167 ? 4.035 6.897 10.699 1.00 95.69 167 SER A O 1
ATOM 1329 N N . LYS A 1 168 ? 4.074 8.909 9.737 1.00 97.25 168 LYS A N 1
ATOM 1330 C CA . LYS A 1 168 ? 3.096 9.479 10.683 1.00 97.25 168 LYS A CA 1
ATOM 1331 C C . LYS A 1 168 ? 1.681 9.050 10.288 1.00 97.25 168 LYS A C 1
ATOM 1333 O O . LYS A 1 168 ? 0.962 9.822 9.657 1.00 97.25 168 LYS A O 1
ATOM 1338 N N . ASN A 1 169 ? 1.286 7.825 10.645 1.00 98.31 169 ASN A N 1
ATOM 1339 C CA . ASN A 1 169 ? -0.019 7.235 10.319 1.00 98.31 169 ASN A CA 1
ATOM 1340 C C . ASN A 1 169 ? -0.409 7.375 8.835 1.00 98.31 169 ASN A C 1
ATOM 1342 O O . ASN A 1 169 ? -1.569 7.680 8.520 1.00 98.31 169 ASN A O 1
ATOM 1346 N N . LEU A 1 170 ? 0.563 7.193 7.936 1.00 98.38 170 LEU A N 1
ATOM 1347 C CA . LEU A 1 170 ? 0.404 7.455 6.509 1.00 98.38 170 LEU A CA 1
ATOM 1348 C C . LEU A 1 170 ? -0.739 6.630 5.922 1.00 98.38 170 LEU A C 1
ATOM 1350 O O . LEU A 1 170 ? -0.846 5.418 6.110 1.00 98.38 170 LEU A O 1
ATOM 1354 N N . SER A 1 171 ? -1.594 7.328 5.186 1.00 98.69 171 SER A N 1
ATOM 1355 C CA . SER A 1 171 ? -2.672 6.749 4.394 1.00 98.69 171 SER A CA 1
ATOM 1356 C C . SER A 1 171 ? -2.702 7.419 3.030 1.00 98.69 171 SER A C 1
ATOM 1358 O O . SER A 1 171 ? -2.372 8.602 2.909 1.00 98.69 171 SER A O 1
ATOM 1360 N N . TYR A 1 172 ? -3.086 6.683 1.996 1.00 98.75 172 TYR A N 1
ATOM 1361 C CA . TYR A 1 172 ? -3.139 7.221 0.648 1.00 98.75 172 TYR A CA 1
ATOM 1362 C C . TYR A 1 172 ? -4.274 6.627 -0.175 1.00 98.75 172 TYR A C 1
ATOM 1364 O O . TYR A 1 172 ? -4.730 5.509 0.044 1.00 98.75 172 TYR A O 1
ATOM 1372 N N . THR A 1 173 ? -4.740 7.408 -1.143 1.00 98.69 173 THR A N 1
ATOM 1373 C CA . THR A 1 173 ? -5.728 6.978 -2.137 1.00 98.69 173 THR A CA 1
ATOM 1374 C C . THR A 1 173 ? -5.251 7.354 -3.529 1.00 98.69 173 THR A C 1
ATOM 1376 O O . THR A 1 173 ? -4.539 8.348 -3.707 1.00 98.69 173 THR A O 1
ATOM 1379 N N . ILE A 1 174 ? -5.674 6.579 -4.523 1.00 98.50 174 ILE A N 1
ATOM 1380 C CA . ILE A 1 174 ? -5.433 6.859 -5.938 1.00 98.50 174 ILE A CA 1
ATOM 1381 C C . ILE A 1 174 ? -6.768 7.248 -6.565 1.00 98.50 174 ILE A C 1
ATOM 1383 O O . ILE A 1 174 ? -7.785 6.603 -6.320 1.00 98.50 174 ILE A O 1
ATOM 1387 N N . LYS A 1 175 ? -6.778 8.326 -7.351 1.00 97.31 175 LYS A N 1
ATOM 1388 C CA . LYS A 1 175 ? -7.968 8.800 -8.066 1.00 97.31 175 LYS A CA 1
ATOM 1389 C C . LYS A 1 175 ? -7.677 8.948 -9.559 1.00 97.31 175 LYS A C 1
ATOM 1391 O O . LYS A 1 175 ? -6.565 9.356 -9.913 1.00 97.31 175 LYS A O 1
ATOM 1396 N N . PRO A 1 176 ? -8.657 8.663 -10.434 1.00 96.50 176 PRO A N 1
ATOM 1397 C CA . PRO A 1 176 ? -8.519 8.940 -11.855 1.00 96.50 176 PRO A CA 1
ATOM 1398 C C . PRO A 1 176 ? -8.373 10.445 -12.094 1.00 96.50 176 PRO A C 1
ATOM 1400 O O . PRO A 1 176 ? -8.820 11.274 -11.296 1.00 96.50 176 PRO A O 1
ATOM 1403 N N . THR A 1 177 ? -7.750 10.796 -13.213 1.00 96.38 177 THR A N 1
ATOM 1404 C CA . THR A 1 177 ? -7.784 12.158 -13.753 1.00 96.38 177 THR A CA 1
ATOM 1405 C C . THR A 1 177 ? -8.441 12.140 -15.129 1.00 96.38 177 THR A C 1
ATOM 1407 O O . THR A 1 177 ? -8.714 11.079 -15.685 1.00 96.38 177 THR A O 1
ATOM 1410 N N . ASN A 1 178 ? -8.658 13.318 -15.712 1.00 93.44 178 ASN A N 1
ATOM 1411 C CA . ASN A 1 178 ? -9.210 13.436 -17.065 1.00 93.44 178 ASN A CA 1
ATOM 1412 C C . ASN A 1 178 ? -8.167 13.157 -18.166 1.00 93.44 178 ASN A C 1
ATOM 1414 O O . ASN A 1 178 ? -8.480 13.252 -19.352 1.00 93.44 178 ASN A O 1
ATOM 1418 N N . LYS A 1 179 ? -6.913 12.856 -17.801 1.00 93.94 179 LYS A N 1
ATOM 1419 C CA . LYS A 1 179 ? -5.827 12.598 -18.749 1.00 93.94 179 LYS A CA 1
ATOM 1420 C C . LYS A 1 179 ? -5.716 11.103 -19.024 1.00 93.94 179 LYS A C 1
ATOM 1422 O O . LYS A 1 179 ? -5.577 10.301 -18.107 1.00 93.94 179 LYS A O 1
ATOM 1427 N N . LYS A 1 180 ? -5.714 10.737 -20.305 1.00 94.25 180 LYS A N 1
ATOM 1428 C CA . LYS A 1 180 ? -5.411 9.368 -20.742 1.00 94.25 180 LYS A CA 1
ATOM 1429 C C . LYS A 1 180 ? -3.910 9.095 -20.629 1.00 94.25 180 LYS A C 1
ATOM 1431 O O . LYS A 1 180 ? -3.101 10.019 -20.703 1.00 94.25 180 LYS A O 1
ATOM 1436 N N . TYR A 1 181 ? -3.538 7.830 -20.479 1.00 96.00 181 TYR A N 1
ATOM 1437 C CA . TYR A 1 181 ? -2.158 7.360 -20.583 1.00 96.00 181 TYR A CA 1
ATOM 1438 C C . TYR A 1 181 ? -2.023 6.409 -21.777 1.00 96.00 181 TYR A C 1
ATOM 1440 O O . TYR A 1 181 ? -2.980 5.745 -22.170 1.00 96.00 181 TYR A O 1
ATOM 1448 N N . ASP A 1 182 ? -0.829 6.364 -22.362 1.00 97.25 182 ASP A N 1
ATOM 1449 C CA . ASP A 1 182 ? -0.454 5.413 -23.409 1.00 97.25 182 ASP A CA 1
ATOM 1450 C C . ASP A 1 182 ? 0.518 4.414 -22.787 1.00 97.25 182 ASP A C 1
ATOM 1452 O O . ASP A 1 182 ? 1.663 4.757 -22.479 1.00 97.25 182 ASP A O 1
ATOM 1456 N N . LEU A 1 183 ? 0.047 3.184 -22.576 1.00 96.94 183 LEU A N 1
ATOM 1457 C CA . LEU A 1 183 ? 0.813 2.165 -21.866 1.00 96.94 183 LEU A CA 1
ATOM 1458 C C . LEU A 1 183 ? 2.133 1.831 -22.578 1.00 96.94 183 LEU A C 1
ATOM 1460 O O . LEU A 1 183 ? 3.138 1.603 -21.910 1.00 96.94 183 LEU A O 1
ATOM 1464 N N . LYS A 1 184 ? 2.179 1.873 -23.918 1.00 97.75 184 LYS A N 1
ATOM 1465 C CA . LYS A 1 184 ? 3.411 1.605 -24.674 1.00 97.75 184 LYS A CA 1
ATOM 1466 C C . LYS A 1 184 ? 4.457 2.681 -24.395 1.00 97.75 184 LYS A C 1
ATOM 1468 O O . LYS A 1 184 ? 5.616 2.361 -24.138 1.00 97.75 184 LYS A O 1
ATOM 1473 N N . LYS A 1 185 ? 4.051 3.955 -24.411 1.00 98.00 185 LYS A N 1
ATOM 1474 C CA . LYS A 1 185 ? 4.950 5.078 -24.089 1.00 98.00 185 LYS A CA 1
ATOM 1475 C C . LYS A 1 185 ? 5.415 5.031 -22.637 1.00 98.00 185 LYS A C 1
ATOM 1477 O O . LYS A 1 185 ? 6.601 5.219 -22.384 1.00 98.00 185 LYS A O 1
ATOM 1482 N N . VAL A 1 186 ? 4.502 4.727 -21.715 1.00 98.06 186 VAL A N 1
ATOM 1483 C CA . VAL A 1 186 ? 4.802 4.549 -20.288 1.00 98.06 186 VAL A CA 1
ATOM 1484 C C . VAL A 1 186 ? 5.865 3.474 -20.077 1.00 98.06 186 VAL A C 1
ATOM 1486 O O . VAL A 1 186 ? 6.859 3.733 -19.406 1.00 98.06 186 VAL A O 1
ATOM 1489 N N . ILE A 1 187 ? 5.703 2.296 -20.688 1.00 98.00 187 ILE A N 1
ATOM 1490 C CA . ILE A 1 187 ? 6.666 1.193 -20.562 1.00 98.00 187 ILE A CA 1
ATOM 1491 C C . ILE A 1 187 ? 8.046 1.619 -21.074 1.00 98.00 187 ILE A C 1
ATOM 1493 O O . ILE A 1 187 ? 9.037 1.455 -20.363 1.00 98.00 187 ILE A O 1
ATOM 1497 N N . MET A 1 188 ? 8.120 2.221 -22.267 1.00 98.12 188 MET A N 1
ATOM 1498 C CA . MET A 1 188 ? 9.392 2.696 -22.831 1.00 98.12 188 MET A CA 1
ATOM 1499 C C . MET A 1 188 ? 10.071 3.732 -21.926 1.00 98.12 188 MET A C 1
ATOM 1501 O O . MET A 1 188 ? 11.284 3.680 -21.719 1.00 98.12 188 MET A O 1
ATOM 1505 N N . GLN A 1 189 ? 9.293 4.654 -21.354 1.00 97.81 189 GLN A N 1
ATOM 1506 C CA . GLN A 1 189 ? 9.808 5.664 -20.439 1.00 97.81 189 GLN A CA 1
ATOM 1507 C C . GLN A 1 189 ? 10.301 5.047 -19.123 1.00 97.81 189 GLN A C 1
ATOM 1509 O O . GLN A 1 189 ? 11.389 5.391 -18.669 1.00 97.81 189 GLN A O 1
ATOM 1514 N N . ALA A 1 190 ? 9.538 4.127 -18.528 1.00 97.25 190 ALA A N 1
ATOM 1515 C CA . ALA A 1 190 ? 9.899 3.469 -17.276 1.00 97.25 190 ALA A CA 1
ATOM 1516 C C . ALA A 1 190 ? 11.164 2.605 -17.421 1.00 97.25 190 ALA A C 1
ATOM 1518 O O . ALA A 1 190 ? 12.043 2.664 -16.564 1.00 97.25 190 ALA A O 1
ATOM 1519 N N . ILE A 1 191 ? 11.318 1.878 -18.537 1.00 96.25 191 ILE A N 1
ATOM 1520 C CA . ILE A 1 191 ? 12.554 1.143 -18.859 1.00 96.25 191 ILE A CA 1
ATOM 1521 C C . ILE A 1 191 ? 13.742 2.106 -18.953 1.00 96.25 191 ILE A C 1
ATOM 1523 O O . ILE A 1 191 ? 14.774 1.876 -18.323 1.00 96.25 191 ILE A O 1
ATOM 1527 N N . GLY A 1 192 ? 13.594 3.205 -19.701 1.00 95.81 192 GLY A N 1
ATOM 1528 C CA . GLY A 1 192 ? 14.651 4.208 -19.840 1.00 95.81 192 GLY A CA 1
ATOM 1529 C C . GLY A 1 192 ? 15.039 4.855 -18.507 1.00 95.81 192 GLY A C 1
ATOM 1530 O O . GLY A 1 192 ? 16.221 5.074 -18.252 1.00 95.81 192 GLY A O 1
ATOM 1531 N N . ASN A 1 193 ? 14.064 5.132 -17.640 1.00 94.69 193 ASN A N 1
ATOM 1532 C CA . ASN A 1 193 ? 14.305 5.694 -16.312 1.00 94.69 193 ASN A CA 1
ATOM 1533 C C . ASN A 1 193 ? 14.978 4.687 -15.370 1.00 94.69 193 ASN A C 1
ATOM 1535 O O . ASN A 1 193 ? 15.942 5.055 -14.705 1.00 94.69 193 ASN A O 1
ATOM 1539 N N . ASN A 1 194 ? 14.549 3.420 -15.370 1.00 91.69 194 ASN A N 1
ATOM 1540 C CA . ASN A 1 194 ? 15.225 2.345 -14.635 1.00 91.69 194 ASN A CA 1
ATOM 1541 C C . ASN A 1 194 ? 16.692 2.234 -15.047 1.00 91.69 194 ASN A C 1
ATOM 1543 O O . ASN A 1 194 ? 17.566 2.263 -14.189 1.00 91.69 194 ASN A O 1
ATOM 1547 N N . ALA A 1 195 ? 16.972 2.169 -16.353 1.00 92.12 195 ALA A N 1
ATOM 1548 C CA . ALA A 1 195 ? 18.340 2.085 -16.858 1.00 92.12 195 ALA A CA 1
ATOM 1549 C C . ALA A 1 195 ? 19.182 3.290 -16.411 1.00 92.12 195 ALA A C 1
ATOM 1551 O O . ALA A 1 195 ? 20.295 3.121 -15.922 1.00 92.12 195 ALA A O 1
ATOM 1552 N N . LYS A 1 196 ? 18.634 4.510 -16.506 1.00 90.31 196 LYS A N 1
ATOM 1553 C CA . LYS A 1 196 ? 19.314 5.724 -16.033 1.00 90.31 196 LYS A CA 1
ATOM 1554 C C . LYS A 1 196 ? 19.598 5.684 -14.534 1.00 90.31 196 LYS A C 1
ATOM 1556 O O . LYS A 1 196 ? 20.725 5.969 -14.151 1.00 90.31 196 LYS A O 1
ATOM 1561 N N . ASN A 1 197 ? 18.615 5.330 -13.706 1.00 85.62 197 ASN A N 1
ATOM 1562 C CA . ASN A 1 197 ? 18.771 5.277 -12.250 1.00 85.62 197 ASN A CA 1
ATOM 1563 C C . ASN A 1 197 ? 19.772 4.194 -11.834 1.00 85.62 197 ASN A C 1
ATOM 1565 O O . ASN A 1 197 ? 20.647 4.455 -11.015 1.00 85.62 197 ASN A O 1
ATOM 1569 N N . TYR A 1 198 ? 19.686 3.014 -12.450 1.00 84.25 198 TYR A N 1
ATOM 1570 C CA . TYR A 1 198 ? 20.595 1.900 -12.196 1.00 84.25 198 TYR A CA 1
ATOM 1571 C C . TYR A 1 198 ? 22.049 2.258 -12.535 1.00 84.25 198 TYR A C 1
ATOM 1573 O O . TYR A 1 198 ? 22.960 1.941 -11.777 1.00 84.25 198 TYR A O 1
ATOM 1581 N N . LEU A 1 199 ? 22.268 2.963 -13.650 1.00 85.50 199 LEU A N 1
ATOM 1582 C CA . LEU A 1 199 ? 23.595 3.422 -14.072 1.00 85.50 199 LEU A CA 1
ATOM 1583 C C . LEU A 1 199 ? 24.089 4.668 -13.310 1.00 85.50 199 LEU A C 1
ATOM 1585 O O . LEU A 1 199 ? 25.267 4.999 -13.408 1.00 85.50 199 LEU A O 1
ATOM 1589 N N . ASN A 1 200 ? 23.221 5.370 -12.571 1.00 81.69 200 ASN A N 1
ATOM 1590 C CA . ASN A 1 200 ? 23.547 6.618 -11.868 1.00 81.69 200 ASN A CA 1
ATOM 1591 C C . ASN A 1 200 ? 22.990 6.631 -10.428 1.00 81.69 200 ASN A C 1
ATOM 1593 O O . ASN A 1 200 ? 22.111 7.441 -10.114 1.00 81.69 200 ASN A O 1
ATOM 1597 N N . PRO A 1 201 ? 23.478 5.759 -9.528 1.00 71.62 201 PRO A N 1
ATOM 1598 C CA . PRO A 1 201 ? 22.972 5.694 -8.162 1.00 71.62 201 PRO A CA 1
ATOM 1599 C C . PRO A 1 201 ? 23.257 6.994 -7.375 1.00 71.62 201 PRO A C 1
ATOM 1601 O O . PRO A 1 201 ? 24.327 7.591 -7.517 1.00 71.62 201 PRO A O 1
ATOM 1604 N N . PRO A 1 202 ? 22.330 7.441 -6.501 1.00 61.31 202 PRO A N 1
ATOM 1605 C CA . PRO A 1 202 ? 22.374 8.764 -5.865 1.00 61.31 202 PRO A CA 1
ATOM 1606 C C . PRO A 1 202 ? 23.492 8.954 -4.825 1.00 61.31 202 PRO A C 1
ATOM 1608 O O . PRO A 1 202 ? 23.790 10.089 -4.456 1.00 61.31 202 PRO A O 1
ATOM 1611 N N . ILE A 1 203 ? 24.119 7.881 -4.331 1.00 60.56 203 ILE A N 1
ATOM 1612 C CA . ILE A 1 203 ? 25.240 7.970 -3.383 1.00 60.56 203 ILE A CA 1
ATOM 1613 C C . ILE A 1 203 ? 26.552 7.829 -4.156 1.00 60.56 203 ILE A C 1
ATOM 1615 O O . ILE A 1 203 ? 27.010 6.719 -4.410 1.00 60.56 203 ILE A O 1
ATOM 1619 N N . GLN A 1 204 ? 27.172 8.964 -4.481 1.00 52.03 204 GLN A N 1
ATOM 1620 C CA . GLN A 1 204 ? 28.484 9.063 -5.134 1.00 52.03 204 GLN A CA 1
ATOM 1621 C C . GLN A 1 204 ? 29.610 9.370 -4.128 1.00 52.03 204 GLN A C 1
ATOM 1623 O O . GLN A 1 204 ? 30.452 10.235 -4.367 1.00 52.03 204 GLN A O 1
ATOM 1628 N N . ASN A 1 205 ? 29.653 8.691 -2.974 1.00 47.19 205 ASN A N 1
ATOM 1629 C CA . ASN A 1 205 ? 30.837 8.802 -2.116 1.00 47.19 205 ASN A CA 1
ATOM 1630 C C . ASN A 1 205 ? 32.027 8.133 -2.827 1.00 47.19 205 ASN A C 1
ATOM 1632 O O . ASN A 1 205 ? 32.056 6.930 -3.092 1.00 47.19 205 ASN A O 1
ATOM 1636 N N . SER A 1 206 ? 32.992 8.976 -3.180 1.00 40.41 206 SER A N 1
ATOM 1637 C CA . SER A 1 206 ? 33.964 8.875 -4.270 1.00 40.41 206 SER A CA 1
ATOM 1638 C C . SER A 1 206 ? 35.116 7.876 -4.085 1.00 40.41 206 SER A C 1
ATOM 1640 O O . SER A 1 206 ? 36.237 8.141 -4.512 1.00 40.41 206 SER A O 1
ATOM 1642 N N . LYS A 1 207 ? 34.881 6.704 -3.480 1.00 38.84 207 LYS A N 1
ATOM 1643 C CA . LYS A 1 207 ? 35.929 5.668 -3.352 1.00 38.84 207 LYS A CA 1
ATOM 1644 C C . LYS A 1 207 ? 35.548 4.245 -3.772 1.00 38.84 207 LYS A C 1
ATOM 1646 O O . LYS A 1 207 ? 36.429 3.397 -3.750 1.00 38.84 207 LYS A O 1
ATOM 1651 N N . LEU A 1 208 ? 34.307 3.972 -4.195 1.00 40.38 208 LEU A N 1
ATOM 1652 C CA . LEU A 1 208 ? 33.904 2.611 -4.610 1.00 40.38 208 LEU A CA 1
ATOM 1653 C C . LEU A 1 208 ? 33.546 2.430 -6.098 1.00 40.38 208 LEU A C 1
ATOM 1655 O O . LEU A 1 208 ? 33.520 1.299 -6.567 1.00 40.38 208 LEU A O 1
ATOM 1659 N N . TYR A 1 209 ? 33.307 3.492 -6.869 1.00 41.22 209 TYR A N 1
ATOM 1660 C CA . TYR A 1 209 ? 32.718 3.374 -8.217 1.00 41.22 209 TYR A CA 1
ATOM 1661 C C . TYR A 1 209 ? 33.731 3.284 -9.367 1.00 41.22 209 TYR A C 1
ATOM 1663 O O . TYR A 1 209 ? 33.549 3.919 -10.403 1.00 41.22 209 TYR A O 1
ATOM 1671 N N . ARG A 1 210 ? 34.811 2.509 -9.215 1.00 32.34 210 ARG A N 1
ATOM 1672 C CA . ARG A 1 210 ? 35.697 2.205 -10.358 1.00 32.34 210 ARG A CA 1
ATOM 1673 C C . ARG A 1 210 ? 35.822 0.733 -10.729 1.00 32.34 210 ARG A C 1
ATOM 1675 O O . ARG A 1 210 ? 36.625 0.414 -11.591 1.00 32.34 210 ARG A O 1
ATOM 1682 N N . ALA A 1 211 ? 35.011 -0.145 -10.157 1.00 36.78 211 ALA A N 1
ATOM 1683 C CA . ALA A 1 211 ? 34.958 -1.540 -10.574 1.00 36.78 211 ALA A CA 1
ATOM 1684 C C . ALA A 1 211 ? 33.497 -1.965 -10.716 1.00 36.78 211 ALA A C 1
ATOM 1686 O O . ALA A 1 211 ? 32.682 -1.575 -9.885 1.00 36.78 211 ALA A O 1
ATOM 1687 N N . LEU A 1 212 ? 33.206 -2.773 -11.741 1.00 33.62 212 LEU A N 1
ATOM 1688 C CA . LEU A 1 212 ? 31.890 -3.264 -12.191 1.00 33.62 212 LEU A CA 1
ATOM 1689 C C . LEU A 1 212 ? 31.240 -2.495 -13.357 1.00 33.62 212 LEU A C 1
ATOM 1691 O O . LEU A 1 212 ? 30.026 -2.531 -13.536 1.00 33.62 212 LEU A O 1
ATOM 1695 N N . ILE A 1 213 ? 32.057 -1.904 -14.232 1.00 27.44 213 ILE A N 1
ATOM 1696 C CA . ILE A 1 213 ? 31.874 -2.205 -15.658 1.00 27.44 213 ILE A CA 1
ATOM 1697 C C . ILE A 1 213 ? 32.605 -3.536 -15.856 1.00 27.44 213 ILE A C 1
ATOM 1699 O O . ILE A 1 213 ? 33.760 -3.645 -15.451 1.00 27.44 213 ILE A O 1
ATOM 1703 N N . PHE A 1 214 ? 31.909 -4.555 -16.355 1.00 27.02 214 PHE A N 1
ATOM 1704 C CA . PHE A 1 214 ? 32.540 -5.802 -16.778 1.00 27.02 214 PHE A CA 1
ATOM 1705 C C . PHE A 1 214 ? 33.561 -5.475 -17.882 1.00 27.02 214 PHE A C 1
ATOM 1707 O O . PHE A 1 214 ? 33.159 -5.116 -18.988 1.00 27.02 214 PHE A O 1
ATOM 1714 N N . GLU A 1 215 ? 34.849 -5.563 -17.551 1.00 28.75 215 GLU A N 1
ATOM 1715 C CA . GLU A 1 215 ? 35.884 -6.080 -18.454 1.00 28.75 215 GLU A CA 1
ATOM 1716 C C . GLU A 1 215 ? 36.129 -7.545 -18.085 1.00 28.75 215 GLU A C 1
ATOM 1718 O O . GLU A 1 215 ? 3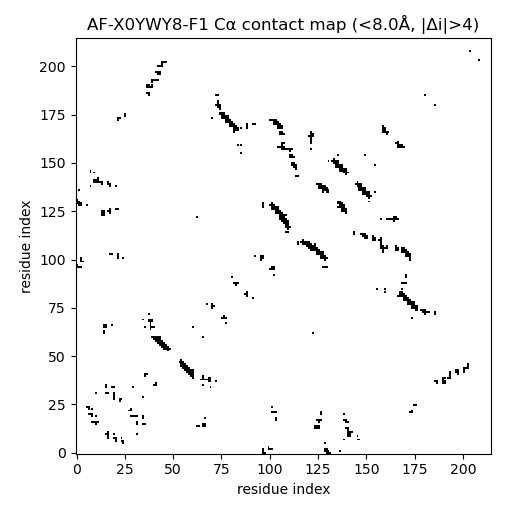6.167 -7.839 -16.863 1.00 28.75 215 GLU A O 1
#